Protein AF-A0A6S7B7Q9-F1 (afdb_monomer_lite)

Secondary structure (DSSP, 8-state):
-----------------EEE--TTTSSEEE-TTS-EEETTT--BSSSS-S-S-TTEEEEEEEETTEEEEEEEE-STT-EEEEEEEEEETTEEEEEEEEEEEEEEEETTEEEEEEEEEEEEEEE--TTS-HHHHHHHHHH-S--------GGG-----BTTTEEEEEEEEEESS--EEEEEEEET-SS--TTTEEEEES--SGGGS-----

pLDDT: mean 76.03, std 20.76, range [27.66, 95.56]

Structure (mmCIF, N/CA/C/O backbone):
data_AF-A0A6S7B7Q9-F1
#
_entry.id   AF-A0A6S7B7Q9-F1
#
loop_
_atom_site.group_PDB
_atom_site.id
_atom_site.type_symbol
_atom_site.label_atom_id
_atom_site.label_alt_id
_atom_site.label_comp_id
_atom_site.label_asym_id
_atom_site.label_entity_id
_atom_site.label_seq_id
_atom_site.pdbx_PDB_ins_code
_atom_site.Cartn_x
_atom_site.Cartn_y
_atom_site.Cartn_z
_atom_site.occupancy
_atom_site.B_iso_or_equiv
_atom_site.auth_seq_id
_atom_site.auth_comp_id
_atom_site.auth_asym_id
_atom_site.auth_atom_id
_atom_site.pdbx_PDB_model_num
ATOM 1 N N . MET A 1 1 ? 28.794 -35.344 22.831 1.00 36.69 1 MET A N 1
ATOM 2 C CA . MET A 1 1 ? 27.364 -35.243 22.469 1.00 36.69 1 MET A CA 1
ATOM 3 C C . MET A 1 1 ? 27.116 -33.814 22.027 1.00 36.69 1 MET A C 1
ATOM 5 O O . MET A 1 1 ? 27.155 -32.929 22.868 1.00 36.69 1 MET A O 1
ATOM 9 N N . TYR A 1 2 ? 26.983 -33.578 20.723 1.00 35.06 2 TYR A N 1
ATOM 10 C CA . TYR A 1 2 ? 26.583 -32.278 20.181 1.00 35.06 2 TYR A CA 1
ATOM 11 C C . TYR A 1 2 ? 25.071 -32.324 19.958 1.00 35.06 2 TYR A C 1
ATOM 13 O O . TYR A 1 2 ? 24.594 -33.182 19.220 1.00 35.06 2 TYR A O 1
ATOM 21 N N . PHE A 1 3 ? 24.323 -31.451 20.630 1.00 35.62 3 PHE A N 1
ATOM 22 C CA . PHE A 1 3 ? 22.903 -31.253 20.351 1.00 35.62 3 PHE A CA 1
ATOM 23 C C . PHE A 1 3 ? 22.783 -30.353 19.117 1.00 35.62 3 PHE A C 1
ATOM 25 O O . PHE A 1 3 ? 22.984 -29.143 19.206 1.00 35.62 3 PHE A O 1
ATOM 32 N N . SER A 1 4 ? 22.495 -30.962 17.963 1.00 32.44 4 SER A N 1
ATOM 33 C CA . SER A 1 4 ? 22.011 -30.240 16.784 1.00 32.44 4 SER A CA 1
ATOM 34 C C . SER A 1 4 ? 20.620 -29.712 17.111 1.00 32.44 4 SER A C 1
ATOM 36 O O . SER A 1 4 ? 19.708 -30.489 17.390 1.00 32.44 4 SER A O 1
ATOM 38 N N . SER A 1 5 ? 20.475 -28.391 17.144 1.00 38.41 5 SER A N 1
ATOM 39 C CA . SER A 1 5 ? 19.182 -27.724 17.283 1.00 38.41 5 SER A CA 1
ATOM 40 C C . SER A 1 5 ? 18.681 -27.393 15.884 1.00 38.41 5 SER A C 1
ATOM 42 O O . SER A 1 5 ? 18.686 -26.236 15.472 1.00 38.41 5 SER A O 1
ATOM 44 N N . ASP A 1 6 ? 18.302 -28.424 15.132 1.00 34.50 6 ASP A N 1
ATOM 45 C CA . ASP A 1 6 ? 17.595 -28.257 13.867 1.00 34.50 6 ASP A CA 1
ATOM 46 C C . ASP A 1 6 ? 16.161 -27.823 14.179 1.00 34.50 6 ASP A C 1
ATOM 48 O O . ASP A 1 6 ? 15.244 -28.634 14.308 1.00 34.50 6 ASP A O 1
ATOM 52 N N . VAL A 1 7 ? 15.972 -26.514 14.359 1.00 38.00 7 VAL A N 1
ATOM 53 C CA . VAL A 1 7 ? 14.646 -25.902 14.287 1.00 38.00 7 VAL A CA 1
ATOM 54 C C . VAL A 1 7 ? 14.218 -26.004 12.823 1.00 38.00 7 VAL A C 1
ATOM 56 O O . VAL A 1 7 ? 14.877 -25.411 11.965 1.00 38.00 7 VAL A O 1
ATOM 59 N N . PRO A 1 8 ? 13.152 -26.749 12.487 1.00 33.03 8 PRO A N 1
ATOM 60 C CA . PRO A 1 8 ? 12.707 -26.815 11.111 1.00 33.03 8 PRO A CA 1
ATOM 61 C C . PRO A 1 8 ? 12.200 -25.428 10.717 1.00 33.03 8 PRO A C 1
ATOM 63 O O . PRO A 1 8 ? 11.215 -24.930 11.263 1.00 33.03 8 PRO A O 1
ATOM 66 N N . ALA A 1 9 ? 12.882 -24.802 9.758 1.00 33.94 9 ALA A N 1
ATOM 67 C CA . ALA A 1 9 ? 12.336 -23.679 9.021 1.00 33.94 9 ALA A CA 1
ATOM 68 C C . ALA A 1 9 ? 11.021 -24.156 8.396 1.00 33.94 9 ALA A C 1
ATOM 70 O O . ALA A 1 9 ? 11.020 -24.975 7.474 1.00 33.94 9 ALA A O 1
ATOM 71 N N . ILE A 1 10 ? 9.895 -23.694 8.939 1.00 30.41 10 ILE A N 1
ATOM 72 C CA . ILE A 1 10 ? 8.575 -23.964 8.379 1.00 30.41 10 ILE A CA 1
ATOM 73 C C . ILE A 1 10 ? 8.536 -23.248 7.030 1.00 30.41 10 ILE A C 1
ATOM 75 O O . ILE A 1 10 ? 8.254 -22.055 6.928 1.00 30.41 10 ILE A O 1
ATOM 79 N N . ALA A 1 11 ? 8.877 -23.985 5.978 1.00 30.06 11 ALA A N 1
ATOM 80 C CA . ALA A 1 11 ? 8.730 -23.550 4.608 1.00 30.06 11 ALA A CA 1
ATOM 81 C C . ALA A 1 11 ? 7.233 -23.496 4.287 1.00 30.06 11 ALA A C 1
ATOM 83 O O . ALA A 1 11 ? 6.666 -24.450 3.754 1.00 30.06 11 ALA A O 1
ATOM 84 N N . LEU A 1 12 ? 6.586 -22.369 4.592 1.00 31.94 12 LEU A N 1
ATOM 85 C CA . LEU A 1 12 ? 5.253 -22.073 4.079 1.00 31.94 12 LEU A CA 1
ATOM 86 C C . LEU A 1 12 ? 5.347 -22.079 2.542 1.00 31.94 12 LEU A C 1
ATOM 88 O O . LEU A 1 12 ? 6.020 -21.267 1.894 1.00 31.94 12 LEU A O 1
ATOM 92 N N . THR A 1 13 ? 4.780 -23.133 1.967 1.00 39.16 13 THR A N 1
ATOM 93 C CA . THR A 1 13 ? 4.759 -23.464 0.538 1.00 39.16 13 THR A CA 1
ATOM 94 C C . THR A 1 13 ? 3.317 -23.575 0.070 1.00 39.16 13 THR A C 1
ATOM 96 O O . THR A 1 13 ? 2.976 -24.429 -0.738 1.00 39.16 13 THR A O 1
ATOM 99 N N . GLU A 1 14 ? 2.457 -22.683 0.555 1.00 41.28 14 GLU A N 1
ATOM 100 C CA . GLU A 1 14 ? 1.109 -22.555 0.029 1.00 41.28 14 GLU A CA 1
ATOM 101 C C . GLU A 1 14 ? 1.008 -21.251 -0.749 1.00 41.28 14 GLU A C 1
ATOM 103 O O . GLU A 1 14 ? 1.286 -20.162 -0.247 1.00 41.28 14 GLU A O 1
ATOM 108 N N . LYS A 1 15 ? 0.676 -21.391 -2.028 1.00 48.81 15 LYS A N 1
ATOM 109 C CA . LYS A 1 15 ? 0.336 -20.292 -2.917 1.00 48.81 15 LYS A CA 1
ATOM 110 C C . LYS A 1 15 ? -0.881 -19.598 -2.307 1.00 48.81 15 LYS A C 1
ATOM 112 O O . LYS A 1 15 ? -1.979 -20.144 -2.365 1.00 48.81 15 LYS A O 1
ATOM 117 N N . ALA A 1 16 ? -0.682 -18.461 -1.646 1.00 56.97 16 ALA A N 1
ATOM 118 C CA . ALA A 1 16 ? -1.778 -17.778 -0.976 1.00 56.97 16 ALA A CA 1
ATOM 119 C C . ALA A 1 16 ? -2.808 -17.348 -2.030 1.00 56.97 16 ALA A C 1
ATOM 121 O O . ALA A 1 16 ? -2.489 -16.589 -2.945 1.00 56.97 16 ALA A O 1
ATOM 122 N N . ASN A 1 17 ? -4.038 -17.859 -1.930 1.00 71.69 17 ASN A N 1
ATOM 123 C CA . ASN A 1 17 ? -5.130 -17.398 -2.780 1.00 71.69 17 ASN A CA 1
ATOM 124 C C . ASN A 1 17 ? -5.428 -15.938 -2.429 1.00 71.69 17 ASN A C 1
ATOM 126 O O . ASN A 1 17 ? -5.895 -15.646 -1.326 1.00 71.69 17 ASN A O 1
ATOM 130 N N . VAL A 1 18 ? -5.149 -15.033 -3.365 1.00 78.69 18 VAL A N 1
ATOM 131 C CA . VAL A 1 18 ? -5.513 -13.623 -3.228 1.00 78.69 18 VAL A CA 1
ATOM 132 C C . VAL A 1 18 ? -6.998 -13.466 -3.474 1.00 78.69 18 VAL A C 1
ATOM 134 O O . VAL A 1 18 ? -7.525 -13.914 -4.494 1.00 78.69 18 VAL A O 1
ATOM 137 N N . THR A 1 19 ? -7.666 -12.809 -2.538 1.00 86.50 19 THR A N 1
ATOM 138 C CA . THR A 1 19 ? -9.084 -12.476 -2.641 1.00 86.50 19 THR A CA 1
ATOM 139 C C . THR A 1 19 ? -9.233 -10.966 -2.583 1.00 86.50 19 THR A C 1
ATOM 141 O O . THR A 1 19 ? -8.735 -10.340 -1.650 1.00 86.50 19 THR A O 1
ATOM 144 N N . ALA A 1 20 ? -9.908 -10.376 -3.571 1.00 88.12 20 ALA A N 1
ATOM 145 C CA . ALA A 1 20 ? -10.309 -8.976 -3.495 1.00 88.12 20 ALA A CA 1
ATOM 146 C C . ALA A 1 20 ? -11.279 -8.801 -2.317 1.00 88.12 20 ALA A C 1
ATOM 148 O O . ALA A 1 20 ? -12.229 -9.575 -2.165 1.00 88.12 20 ALA A O 1
ATOM 149 N N . CYS A 1 21 ? -11.011 -7.817 -1.467 1.00 89.50 21 CYS A N 1
ATOM 150 C CA . CYS A 1 21 ? -11.814 -7.558 -0.288 1.00 89.50 21 CYS A CA 1
ATOM 151 C C . CYS A 1 21 ? -12.989 -6.651 -0.622 1.00 89.50 21 CYS A C 1
ATOM 153 O O . CYS A 1 21 ? -12.815 -5.505 -1.029 1.00 89.50 21 CYS A O 1
ATOM 155 N N . ASP A 1 22 ? -14.186 -7.157 -0.367 1.00 85.12 22 ASP A N 1
ATOM 156 C CA . ASP A 1 22 ? -15.419 -6.389 -0.344 1.00 85.12 22 ASP A CA 1
ATOM 157 C C . ASP A 1 22 ? -16.097 -6.524 1.032 1.00 85.12 22 ASP A C 1
ATOM 159 O O . ASP A 1 22 ? -15.510 -7.004 2.006 1.00 85.12 22 ASP A O 1
ATOM 163 N N . LYS A 1 23 ? -17.353 -6.076 1.129 1.00 82.69 23 LYS A N 1
ATOM 164 C CA . LYS A 1 23 ? -18.150 -6.103 2.367 1.00 82.69 23 LYS A CA 1
ATOM 165 C C . LYS A 1 23 ? -18.579 -7.520 2.797 1.00 82.69 23 LYS A C 1
ATOM 167 O O . LYS A 1 23 ? -19.265 -7.642 3.805 1.00 82.69 23 LYS A O 1
ATOM 172 N N . VAL A 1 24 ? -18.238 -8.560 2.038 1.00 82.25 24 VAL A N 1
ATOM 173 C CA . VAL A 1 24 ? -18.672 -9.953 2.225 1.00 82.25 24 VAL A CA 1
ATOM 174 C C . VAL A 1 24 ? -17.475 -10.904 2.329 1.00 82.25 24 VAL A C 1
ATOM 176 O O . VAL A 1 24 ? -17.526 -11.870 3.087 1.00 82.25 24 VAL A O 1
ATOM 179 N N . THR A 1 25 ? -16.390 -10.647 1.598 1.00 85.75 25 THR A N 1
ATOM 180 C CA . THR A 1 25 ? -15.250 -11.570 1.476 1.00 85.75 25 THR A CA 1
ATOM 181 C C . THR A 1 25 ? -14.179 -11.396 2.553 1.00 85.75 25 THR A C 1
ATOM 183 O O . THR A 1 25 ? -13.401 -12.322 2.800 1.00 85.75 25 THR A O 1
ATOM 186 N N . CYS A 1 26 ? -14.122 -10.237 3.212 1.00 92.56 26 CYS A N 1
ATOM 187 C CA . CYS A 1 26 ? -13.062 -9.883 4.154 1.00 92.56 26 CYS A CA 1
ATOM 188 C C . CYS A 1 26 ? -13.603 -9.293 5.463 1.00 92.56 26 CYS A C 1
ATOM 190 O O . CYS A 1 26 ? -14.713 -8.777 5.525 1.00 92.56 26 CYS A O 1
ATOM 192 N N . ALA A 1 27 ? -12.785 -9.332 6.526 1.00 93.31 27 ALA A N 1
ATOM 193 C CA . ALA A 1 27 ? -13.126 -8.689 7.802 1.00 93.31 27 ALA A CA 1
ATOM 194 C C . ALA A 1 27 ? -13.009 -7.157 7.738 1.00 93.31 27 ALA A C 1
ATOM 196 O O . ALA A 1 27 ? -13.551 -6.454 8.588 1.00 93.31 27 ALA A O 1
ATOM 197 N N . ILE A 1 28 ? -12.297 -6.646 6.731 1.00 94.62 28 ILE A N 1
ATOM 198 C CA . ILE A 1 28 ? -12.149 -5.221 6.453 1.00 94.62 28 ILE A CA 1
ATOM 199 C C . ILE A 1 28 ? -12.486 -4.955 4.991 1.00 94.62 28 ILE A C 1
ATOM 201 O O . ILE A 1 28 ? -12.257 -5.812 4.135 1.00 94.62 28 ILE A O 1
ATOM 205 N N . ALA A 1 29 ? -13.001 -3.765 4.712 1.00 94.12 29 ALA A N 1
ATOM 206 C CA . ALA A 1 29 ? -13.345 -3.340 3.364 1.00 94.12 29 ALA A CA 1
ATOM 207 C C . ALA A 1 29 ? -12.971 -1.872 3.140 1.00 94.12 29 ALA A C 1
ATOM 209 O O . ALA A 1 29 ? -12.898 -1.083 4.086 1.00 94.12 29 ALA A O 1
ATOM 210 N N . LEU A 1 30 ? -12.757 -1.525 1.871 1.00 92.25 30 LEU A N 1
ATOM 211 C CA . LEU A 1 30 ? -12.628 -0.147 1.416 1.00 92.25 30 LEU A CA 1
ATOM 212 C C . LEU A 1 30 ? -14.021 0.419 1.107 1.00 92.25 30 LEU A C 1
ATOM 214 O O . LEU A 1 30 ? -14.804 -0.196 0.383 1.00 92.25 30 LEU A O 1
ATOM 218 N N . GLY A 1 31 ? -14.349 1.563 1.701 1.00 89.69 31 GLY A N 1
ATOM 219 C CA . GLY A 1 31 ? -15.574 2.309 1.437 1.00 89.69 31 GLY A CA 1
ATOM 220 C C . GLY A 1 31 ? -15.446 3.250 0.249 1.00 89.69 31 GLY A C 1
ATOM 221 O O . GLY A 1 31 ? -14.355 3.710 -0.082 1.00 89.69 31 GLY A O 1
ATOM 222 N N . ASP A 1 32 ? -16.590 3.587 -0.347 1.00 87.44 32 ASP A N 1
ATOM 223 C CA . ASP A 1 32 ? -16.682 4.562 -1.444 1.00 87.44 32 ASP A CA 1
ATOM 224 C C . ASP A 1 32 ? -16.282 5.982 -0.991 1.00 87.44 32 ASP A C 1
ATOM 226 O O . ASP A 1 32 ? -15.932 6.831 -1.804 1.00 87.44 32 ASP A O 1
ATOM 230 N N . ASP A 1 33 ? -16.302 6.231 0.323 1.00 87.88 33 ASP A N 1
ATOM 231 C CA . ASP A 1 33 ? -15.830 7.449 0.987 1.00 87.88 33 ASP A CA 1
ATOM 232 C C . ASP A 1 33 ? -14.309 7.448 1.252 1.00 87.88 33 ASP A C 1
ATOM 234 O O . ASP A 1 33 ? -13.793 8.332 1.937 1.00 87.88 33 ASP A O 1
ATOM 238 N N . GLY A 1 34 ? -13.586 6.446 0.741 1.00 89.00 34 GLY A N 1
ATOM 239 C CA . GLY A 1 34 ? -12.136 6.315 0.872 1.00 89.00 34 GLY A CA 1
ATOM 240 C C . GLY A 1 34 ? -11.666 5.809 2.237 1.00 89.00 34 GLY A C 1
ATOM 241 O O . GLY A 1 34 ? -10.459 5.760 2.477 1.00 89.00 34 GLY A O 1
ATOM 242 N N . TYR A 1 35 ? -12.571 5.428 3.141 1.00 93.25 35 TYR A N 1
ATOM 243 C CA . TYR A 1 35 ? -12.207 4.893 4.452 1.00 93.25 35 TYR A CA 1
ATOM 244 C C . TYR A 1 35 ? -12.078 3.371 4.438 1.00 93.25 35 TYR A C 1
ATOM 246 O O . TYR A 1 35 ? -12.896 2.660 3.859 1.00 93.25 35 TYR A O 1
ATOM 254 N N . VAL A 1 36 ? -11.090 2.857 5.172 1.00 94.19 36 VAL A N 1
ATOM 255 C CA . VAL A 1 36 ? -11.005 1.428 5.500 1.00 94.19 36 VAL A CA 1
ATOM 256 C C . VAL A 1 36 ? -11.757 1.184 6.807 1.00 94.19 36 VAL A C 1
ATOM 258 O O . VAL A 1 36 ? -11.498 1.859 7.809 1.00 94.19 36 VAL A O 1
ATOM 261 N N . PHE A 1 37 ? -12.683 0.229 6.818 1.00 94.38 37 PHE A N 1
ATOM 262 C CA . PHE A 1 37 ? -13.502 -0.084 7.990 1.00 94.38 37 PHE A CA 1
ATOM 263 C C . PHE A 1 37 ? -13.559 -1.584 8.275 1.00 94.38 37 PHE A C 1
ATOM 265 O O . PHE A 1 37 ? -13.442 -2.412 7.374 1.00 94.38 37 PHE A O 1
ATOM 272 N N . ASP A 1 38 ? -13.777 -1.916 9.544 1.00 94.62 38 ASP A N 1
ATOM 273 C CA . ASP A 1 38 ? -14.177 -3.250 9.993 1.00 94.62 38 ASP A CA 1
ATOM 274 C C . ASP A 1 38 ? -15.607 -3.531 9.520 1.00 94.62 38 ASP A C 1
ATOM 276 O O . ASP A 1 38 ? -16.532 -2.772 9.823 1.00 94.62 38 ASP A O 1
ATOM 280 N N . VAL A 1 39 ? -15.794 -4.613 8.768 1.00 93.56 39 VAL A N 1
ATOM 281 C CA . VAL A 1 39 ? -17.084 -4.974 8.166 1.00 93.56 39 VAL A CA 1
ATOM 282 C C . VAL A 1 39 ? -18.150 -5.257 9.225 1.00 93.56 39 VAL A C 1
ATOM 284 O O . VAL A 1 39 ? -19.292 -4.822 9.058 1.00 93.56 39 VAL A O 1
ATOM 287 N N . ASN A 1 40 ? -17.780 -5.921 10.321 1.00 91.62 40 ASN A N 1
ATOM 288 C CA . ASN A 1 40 ? -18.701 -6.340 11.375 1.00 91.62 40 ASN A CA 1
ATOM 289 C C . ASN A 1 40 ? -19.104 -5.161 12.259 1.00 91.62 40 ASN A C 1
ATOM 291 O O . ASN A 1 40 ? -20.288 -4.936 12.505 1.00 91.62 40 ASN A O 1
ATOM 295 N N . SER A 1 41 ? -18.122 -4.399 12.745 1.00 91.88 41 SER A N 1
ATOM 296 C CA . SER A 1 41 ? -18.388 -3.290 13.671 1.00 91.88 41 SER A CA 1
ATOM 297 C C . SER A 1 41 ? -18.718 -1.973 12.971 1.00 91.88 41 SER A C 1
ATOM 299 O O . SER A 1 41 ? -19.163 -1.029 13.626 1.00 91.88 41 SER A O 1
ATOM 301 N N . ARG A 1 42 ? -18.486 -1.887 11.653 1.00 91.69 42 ARG A N 1
ATOM 302 C CA . ARG A 1 42 ? -18.606 -0.669 10.829 1.00 91.69 42 ARG A CA 1
ATOM 303 C C . ARG A 1 42 ? -17.711 0.479 11.304 1.00 91.69 42 ARG A C 1
ATOM 305 O O . ARG A 1 42 ? -17.878 1.616 10.863 1.00 91.69 42 ARG A O 1
ATOM 312 N N . LYS A 1 43 ? -16.756 0.202 12.196 1.00 93.38 43 LYS A N 1
ATOM 313 C CA . LYS A 1 43 ? -15.821 1.201 12.711 1.00 93.38 43 LYS A CA 1
ATOM 314 C C . LYS A 1 43 ? -14.724 1.459 11.690 1.00 93.38 43 LYS A C 1
ATOM 316 O O . LYS A 1 43 ? -14.132 0.527 11.147 1.00 93.38 43 LYS A O 1
ATOM 321 N N . LYS A 1 44 ? -14.427 2.741 11.482 1.00 94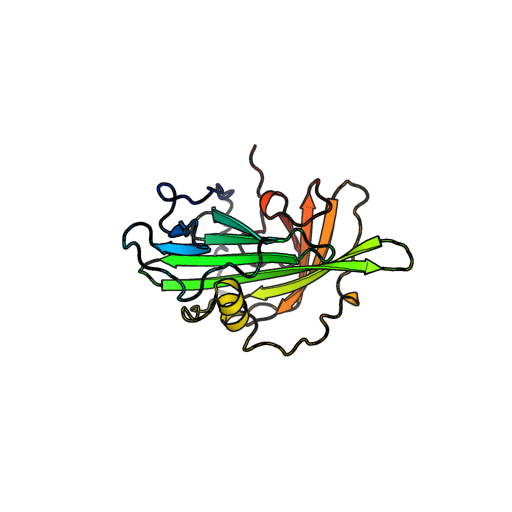.62 44 LYS A N 1
ATOM 322 C CA . LYS A 1 44 ? -13.265 3.181 10.711 1.00 94.62 44 LYS A CA 1
ATOM 323 C C . LYS A 1 44 ? -11.995 2.692 11.400 1.00 94.62 44 LYS A C 1
ATOM 325 O O . LYS A 1 44 ? -11.862 2.807 12.619 1.00 94.62 44 LYS A O 1
ATOM 330 N N . LEU A 1 45 ? -11.081 2.131 10.619 1.00 94.56 45 LEU A N 1
ATOM 331 C CA . LEU A 1 45 ? -9.796 1.663 11.127 1.00 94.56 45 LEU A CA 1
ATOM 332 C C . LEU A 1 45 ? -8.756 2.782 11.201 1.00 94.56 45 LEU A C 1
ATOM 334 O O . LEU A 1 45 ? -7.846 2.705 12.024 1.00 94.56 45 LEU A O 1
ATOM 338 N N . PHE A 1 46 ? -8.937 3.808 10.372 1.00 94.56 46 PHE A N 1
ATOM 339 C CA . PHE A 1 46 ? -8.143 5.028 10.322 1.00 94.56 46 PHE A CA 1
ATOM 340 C C . PHE A 1 46 ? -9.073 6.242 10.412 1.00 94.56 46 PHE A C 1
ATOM 342 O O . PHE A 1 46 ? -10.191 6.222 9.891 1.00 94.56 46 PHE A O 1
ATOM 349 N N . GLU A 1 47 ? -8.625 7.295 11.086 1.00 93.69 47 GLU A N 1
ATOM 350 C CA . GLU A 1 47 ? -9.379 8.542 11.264 1.00 93.69 47 GLU A CA 1
ATOM 351 C C . GLU A 1 47 ? -9.396 9.392 9.987 1.00 93.69 47 GLU A C 1
ATOM 353 O O . GLU A 1 47 ? -10.325 10.175 9.772 1.00 93.69 47 GLU A O 1
ATOM 358 N N . GLN A 1 48 ? -8.410 9.190 9.110 1.00 92.94 48 GLN A N 1
ATOM 359 C CA . GLN A 1 48 ? -8.299 9.849 7.812 1.00 92.94 48 GLN A CA 1
ATOM 360 C C . GLN A 1 48 ? -8.565 8.855 6.669 1.00 92.94 48 GLN A C 1
ATOM 362 O O . GLN A 1 48 ? -8.210 7.676 6.789 1.00 92.94 48 GLN A O 1
ATOM 367 N N . PRO A 1 49 ? -9.208 9.299 5.574 1.00 92.00 49 PRO A N 1
ATOM 368 C CA . PRO A 1 49 ? -9.419 8.459 4.404 1.00 92.00 49 PRO A CA 1
ATOM 369 C C . PRO A 1 49 ? -8.102 8.262 3.640 1.00 92.00 49 PRO A C 1
ATOM 371 O O . PRO A 1 49 ? -7.101 8.925 3.898 1.00 92.00 49 PRO A O 1
ATOM 374 N N . LEU A 1 50 ? -8.123 7.370 2.655 1.00 87.12 50 LEU A N 1
ATOM 375 C CA . LEU A 1 50 ? -7.036 7.189 1.690 1.00 87.12 50 LEU A CA 1
ATOM 376 C C . LEU A 1 50 ? -6.859 8.368 0.735 1.00 87.12 50 LEU A C 1
ATOM 378 O O . LEU A 1 50 ? -5.793 8.522 0.149 1.00 87.12 50 LEU A O 1
ATOM 382 N N . GLN A 1 51 ? -7.933 9.123 0.519 1.00 67.44 51 GLN A N 1
ATOM 383 C CA . GLN A 1 51 ? -8.095 9.998 -0.629 1.00 67.44 51 GLN A CA 1
ATOM 384 C C . GLN A 1 51 ? -7.159 11.209 -0.553 1.0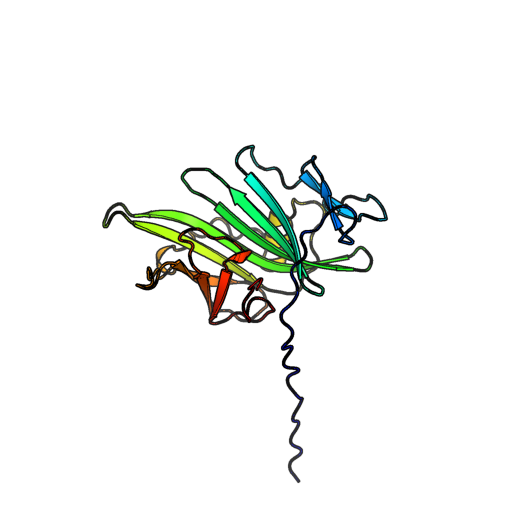0 67.44 51 GLN A C 1
ATOM 386 O O . GLN A 1 51 ? -7.396 12.140 0.213 1.00 67.44 51 GLN A O 1
ATOM 391 N N . GLU A 1 52 ? -6.124 11.207 -1.392 1.00 61.88 52 GLU A N 1
ATOM 392 C CA . GLU A 1 52 ? -5.262 12.373 -1.603 1.00 61.88 52 GLU A CA 1
ATOM 393 C C . GLU A 1 52 ? -5.687 13.161 -2.850 1.00 61.88 52 GLU A C 1
ATOM 395 O O . GLU A 1 52 ? -5.711 14.392 -2.814 1.00 61.88 52 GLU A O 1
ATOM 400 N N . THR A 1 53 ? -6.066 12.485 -3.948 1.00 67.94 53 THR A N 1
ATOM 401 C CA . THR A 1 53 ? -6.474 13.138 -5.206 1.00 67.94 53 THR A CA 1
ATOM 402 C C . THR A 1 53 ? -7.490 12.326 -6.026 1.00 67.94 53 THR A C 1
ATOM 404 O O . THR A 1 53 ? -7.677 11.130 -5.821 1.00 67.94 53 THR A O 1
ATOM 407 N N . VAL A 1 54 ? -8.115 12.964 -7.027 1.00 76.06 54 VAL A N 1
ATOM 408 C CA . VAL A 1 54 ? -8.994 12.305 -8.023 1.00 76.06 54 VAL A CA 1
ATOM 409 C C . VAL A 1 54 ? -8.254 11.368 -8.991 1.00 76.06 54 VAL A C 1
ATOM 411 O O . VAL A 1 54 ? -8.892 10.691 -9.791 1.00 76.06 54 VAL A O 1
ATOM 414 N N . PHE A 1 55 ? -6.919 11.352 -8.957 1.00 81.94 55 PHE A N 1
ATOM 415 C CA . PHE A 1 55 ? -6.081 10.558 -9.862 1.00 81.94 55 PHE A CA 1
ATOM 416 C C . PHE A 1 55 ? -5.621 9.237 -9.253 1.00 81.94 55 PHE A C 1
ATOM 418 O O . PHE A 1 55 ? -4.977 8.453 -9.955 1.00 81.94 55 PHE A O 1
ATOM 425 N N . ASP A 1 56 ? -5.915 9.019 -7.972 1.00 85.25 56 ASP A N 1
ATOM 426 C CA . ASP A 1 56 ? -5.549 7.825 -7.230 1.00 85.25 56 ASP A CA 1
ATOM 427 C C . ASP A 1 56 ? -6.630 6.744 -7.361 1.00 85.25 56 ASP A C 1
ATOM 429 O O . ASP A 1 56 ? -7.830 6.999 -7.259 1.00 85.25 56 ASP A O 1
ATOM 433 N N . SER A 1 57 ? -6.176 5.513 -7.559 1.00 88.50 57 SER A N 1
ATOM 434 C CA . SER A 1 57 ? -6.971 4.291 -7.505 1.00 88.50 57 SER A CA 1
ATOM 435 C C . SER A 1 57 ? -6.463 3.424 -6.362 1.00 88.50 57 SER A C 1
ATOM 437 O O . SER A 1 57 ? -5.256 3.368 -6.115 1.00 88.50 57 SER A O 1
ATOM 439 N N . TYR A 1 58 ? -7.388 2.772 -5.660 1.00 91.50 58 TYR A N 1
ATOM 440 C CA . TYR A 1 58 ? -7.071 1.956 -4.497 1.00 91.50 58 TYR A CA 1
ATOM 441 C C . TYR A 1 58 ? -7.729 0.591 -4.614 1.00 91.50 58 TYR A C 1
ATOM 443 O O . TYR A 1 58 ? -8.917 0.495 -4.931 1.00 91.50 58 TYR A O 1
ATOM 451 N N . THR A 1 59 ? -6.974 -0.457 -4.312 1.00 92.31 59 THR A N 1
ATOM 452 C CA . THR A 1 59 ? -7.494 -1.821 -4.224 1.00 92.31 59 THR A CA 1
ATOM 453 C C . THR A 1 59 ? -7.129 -2.405 -2.867 1.00 92.31 59 THR A C 1
ATOM 455 O O . THR A 1 59 ? -6.052 -2.158 -2.326 1.00 92.31 59 THR A O 1
ATOM 458 N N . LEU A 1 60 ? -8.058 -3.160 -2.282 1.00 94.75 60 LEU A N 1
ATOM 459 C CA . LEU A 1 60 ? -7.823 -3.901 -1.052 1.00 94.75 60 LEU A CA 1
ATOM 460 C C . LEU A 1 60 ? -7.996 -5.382 -1.351 1.00 94.75 60 LEU A C 1
ATOM 462 O O . LEU A 1 60 ? -9.047 -5.811 -1.830 1.00 94.75 60 LEU A O 1
ATOM 466 N N . SER A 1 61 ? -6.978 -6.170 -1.047 1.00 93.88 61 SER A N 1
ATOM 467 C CA . SER A 1 61 ? -7.016 -7.619 -1.183 1.00 93.88 61 SER A CA 1
ATOM 468 C C . SER A 1 61 ? -6.474 -8.300 0.068 1.00 93.88 61 SER A C 1
ATOM 470 O O . SER A 1 61 ? -5.882 -7.671 0.947 1.00 93.88 61 SER A O 1
ATOM 472 N N . LYS A 1 62 ? -6.730 -9.600 0.183 1.00 91.81 62 LYS A N 1
ATOM 473 C CA . LYS A 1 62 ? -6.275 -10.441 1.285 1.00 91.81 62 LYS A CA 1
ATOM 474 C C . LYS A 1 62 ? -5.572 -11.675 0.748 1.00 91.81 62 LYS A C 1
ATOM 476 O O . LYS A 1 62 ? -6.083 -12.338 -0.153 1.00 91.81 62 LYS A O 1
ATOM 481 N N . ALA A 1 63 ? -4.440 -12.009 1.355 1.00 87.50 63 ALA A N 1
ATOM 482 C CA . ALA A 1 63 ? -3.658 -13.208 1.090 1.00 87.50 63 ALA A CA 1
ATOM 483 C C . ALA A 1 63 ? -3.273 -13.867 2.425 1.00 87.50 63 ALA A C 1
ATOM 485 O O . ALA A 1 63 ? -2.449 -13.356 3.187 1.00 87.50 63 ALA A O 1
ATOM 486 N N . GLY A 1 64 ? -3.903 -15.002 2.744 1.00 88.06 64 GLY A N 1
ATOM 487 C CA . GLY A 1 64 ? -3.744 -15.644 4.052 1.00 88.06 64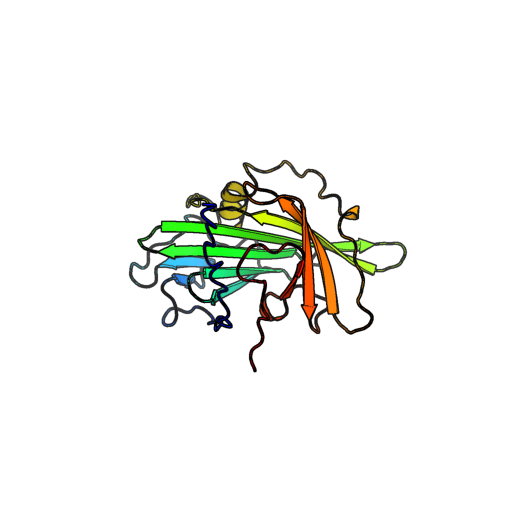 GLY A CA 1
ATOM 488 C C . GLY A 1 64 ? -4.189 -14.717 5.193 1.00 88.06 64 GLY A C 1
ATOM 489 O O . GLY A 1 64 ? -5.346 -14.307 5.244 1.00 88.06 64 GLY A O 1
ATOM 490 N N . GLN A 1 65 ? -3.274 -14.379 6.103 1.00 88.12 65 GLN A N 1
ATOM 491 C CA . GLN A 1 65 ? -3.520 -13.452 7.222 1.00 88.12 65 GLN A CA 1
ATOM 492 C C . GLN A 1 65 ? -3.233 -11.976 6.896 1.00 88.12 65 GLN A C 1
ATOM 494 O O . GLN A 1 65 ? -3.497 -11.106 7.726 1.00 88.12 65 GLN A O 1
ATOM 499 N N . TYR A 1 66 ? -2.685 -11.694 5.713 1.00 91.94 66 TYR A N 1
ATOM 500 C CA . TYR A 1 66 ? -2.264 -10.357 5.316 1.00 91.94 66 TYR A CA 1
ATOM 501 C C . TYR A 1 66 ? -3.316 -9.680 4.456 1.00 91.94 66 TYR A C 1
ATOM 503 O O . TYR A 1 66 ? -3.897 -10.294 3.562 1.00 91.94 66 TYR A O 1
ATOM 511 N N . TYR A 1 67 ? -3.508 -8.399 4.714 1.00 94.81 67 TYR A N 1
ATOM 512 C CA . TYR A 1 67 ? -4.208 -7.471 3.852 1.00 94.81 67 TYR A CA 1
ATOM 513 C C . TYR A 1 67 ? -3.192 -6.662 3.062 1.00 94.81 67 TYR A C 1
ATOM 515 O O . TYR A 1 67 ? -2.111 -6.346 3.560 1.00 94.81 67 TYR A O 1
ATOM 523 N N . ILE A 1 68 ? -3.551 -6.360 1.824 1.00 95.19 68 ILE A N 1
ATOM 524 C CA . ILE A 1 68 ? -2.719 -5.672 0.852 1.00 95.19 68 ILE A CA 1
ATOM 525 C C . ILE A 1 68 ? -3.555 -4.518 0.325 1.00 95.19 68 ILE A C 1
ATOM 527 O O . ILE A 1 68 ? -4.569 -4.731 -0.340 1.00 95.19 68 ILE A O 1
ATOM 531 N N . LEU A 1 69 ? -3.149 -3.307 0.679 1.00 95.56 69 LEU A N 1
ATOM 532 C CA . LEU A 1 69 ? -3.752 -2.074 0.208 1.00 95.56 69 LEU A CA 1
ATOM 533 C C . LEU A 1 69 ? -2.810 -1.446 -0.809 1.00 95.56 69 LEU A C 1
ATOM 535 O O . LEU A 1 69 ? -1.731 -0.969 -0.459 1.00 95.56 69 LEU A O 1
ATOM 539 N N . GLU A 1 70 ? -3.211 -1.487 -2.068 1.00 94.31 70 GLU A N 1
ATOM 540 C CA . GLU A 1 70 ? -2.464 -0.918 -3.179 1.00 94.31 70 GLU A CA 1
ATOM 541 C C . GLU A 1 70 ? -3.049 0.445 -3.540 1.00 94.31 70 GLU A C 1
ATOM 543 O O . GLU A 1 70 ? -4.267 0.635 -3.562 1.00 94.31 70 GLU A O 1
ATOM 548 N N . ARG A 1 71 ? -2.159 1.390 -3.823 1.00 92.69 71 ARG A N 1
ATOM 549 C CA . ARG A 1 71 ? -2.444 2.689 -4.418 1.00 92.69 71 ARG A CA 1
ATOM 550 C C . ARG A 1 71 ? -1.701 2.770 -5.738 1.00 92.69 71 ARG A C 1
ATOM 552 O O . ARG A 1 71 ? -0.488 2.583 -5.773 1.00 92.69 71 ARG A O 1
ATOM 559 N N . SER A 1 72 ? -2.409 3.145 -6.790 1.00 88.19 72 SER A N 1
ATOM 560 C CA . SER A 1 72 ? -1.822 3.483 -8.084 1.00 88.19 72 SER A CA 1
ATOM 561 C C . SER A 1 72 ? -2.409 4.798 -8.569 1.00 88.19 72 SER A C 1
ATOM 563 O O . SER A 1 72 ? -3.629 4.973 -8.532 1.00 88.19 72 SER A O 1
ATOM 565 N N . ASN A 1 73 ? -1.565 5.732 -9.006 1.00 82.25 73 ASN A N 1
ATOM 566 C CA . ASN A 1 73 ? -2.027 7.016 -9.521 1.00 82.25 73 ASN A CA 1
ATOM 567 C C . ASN A 1 73 ? -1.756 7.186 -11.023 1.00 82.25 73 ASN A C 1
ATOM 569 O O . ASN A 1 73 ? -0.863 6.576 -11.613 1.00 82.25 73 ASN A O 1
ATOM 573 N N . THR A 1 74 ? -2.565 8.028 -11.661 1.00 73.19 74 THR A N 1
ATOM 574 C CA . THR A 1 74 ? -2.582 8.192 -13.126 1.00 73.19 74 THR A CA 1
ATOM 575 C C . THR A 1 74 ? -1.837 9.435 -13.628 1.00 73.19 74 THR A C 1
ATOM 577 O O . THR A 1 74 ? -1.907 9.754 -14.816 1.00 73.19 74 THR A O 1
ATOM 580 N N . THR A 1 75 ? -1.101 10.139 -12.760 1.00 74.50 75 THR A N 1
ATOM 581 C CA . THR A 1 75 ? -0.372 11.369 -13.123 1.00 74.50 75 THR A CA 1
ATOM 582 C C . THR A 1 75 ? 0.867 11.076 -13.979 1.00 74.50 75 THR A C 1
ATOM 584 O O . THR A 1 75 ? 1.287 9.932 -14.133 1.00 74.50 75 THR A O 1
ATOM 587 N N . SER A 1 76 ? 1.501 12.105 -14.551 1.00 65.25 76 SER A N 1
ATOM 588 C CA . SER A 1 76 ? 2.728 11.932 -15.350 1.00 65.25 76 SER A CA 1
ATOM 589 C C . SER A 1 76 ? 3.909 11.380 -14.541 1.00 65.25 76 SER A C 1
ATOM 591 O O . SER A 1 76 ? 4.733 10.651 -15.093 1.00 65.25 76 SER A O 1
ATOM 593 N N . SER A 1 77 ? 3.980 11.687 -13.242 1.00 65.38 77 SER A N 1
ATOM 594 C CA . SER A 1 77 ? 5.014 11.195 -12.325 1.00 65.38 77 SER A CA 1
ATOM 595 C C . SER A 1 77 ? 4.720 9.813 -11.737 1.00 65.38 77 SER A C 1
ATOM 597 O O . SER A 1 77 ? 5.542 9.355 -10.956 1.00 65.38 77 SER A O 1
ATOM 599 N N . ARG A 1 78 ? 3.571 9.197 -12.075 1.00 80.00 78 ARG A N 1
ATOM 600 C CA . ARG A 1 78 ? 3.017 7.930 -11.551 1.00 80.00 78 ARG A CA 1
ATOM 601 C C . ARG A 1 78 ? 3.629 7.431 -10.237 1.00 80.00 78 ARG A C 1
ATOM 603 O O . ARG A 1 78 ? 4.733 6.894 -10.226 1.00 80.00 78 ARG A O 1
ATOM 610 N N . ASN A 1 79 ? 2.880 7.534 -9.147 1.00 87.38 79 ASN A N 1
ATOM 611 C CA . ASN A 1 79 ? 3.223 6.901 -7.879 1.00 87.38 79 ASN A CA 1
ATOM 612 C C . ASN A 1 79 ? 2.442 5.601 -7.719 1.00 87.38 79 ASN A C 1
ATOM 614 O O . ASN A 1 79 ? 1.247 5.534 -8.018 1.00 87.38 79 ASN A O 1
ATOM 618 N N . TRP A 1 80 ? 3.132 4.598 -7.200 1.00 92.50 80 TRP A N 1
ATOM 619 C CA . TRP A 1 80 ? 2.577 3.312 -6.832 1.00 92.50 80 TRP A CA 1
ATOM 620 C C . TRP A 1 80 ? 3.053 2.958 -5.430 1.00 92.50 80 TRP A C 1
ATOM 622 O O . TRP A 1 80 ? 4.249 3.022 -5.148 1.00 92.50 80 TRP A O 1
ATOM 632 N N . SER A 1 81 ? 2.130 2.579 -4.555 1.00 93.62 81 SER A N 1
ATOM 633 C CA . SER A 1 81 ? 2.450 2.181 -3.190 1.00 93.62 81 SER A CA 1
ATOM 634 C C . SER A 1 81 ? 1.655 0.954 -2.785 1.00 93.62 81 SER A C 1
ATOM 636 O O . SER A 1 81 ? 0.473 0.840 -3.094 1.00 93.62 81 SER A O 1
ATOM 638 N N . VAL A 1 82 ? 2.281 0.062 -2.028 1.00 95.38 82 VAL A N 1
ATOM 639 C CA . VAL A 1 82 ? 1.634 -1.109 -1.438 1.00 95.38 82 VAL A CA 1
ATOM 640 C C . VAL A 1 82 ? 1.898 -1.131 0.052 1.00 95.38 82 VAL A C 1
ATOM 642 O O . VAL A 1 82 ? 3.047 -1.166 0.490 1.00 95.38 82 VAL A O 1
ATOM 645 N N . PHE A 1 83 ? 0.816 -1.158 0.820 1.00 95.56 83 PHE A N 1
ATOM 646 C CA . PHE A 1 83 ? 0.832 -1.336 2.259 1.00 95.56 83 PHE A CA 1
ATOM 647 C C . PHE A 1 83 ? 0.325 -2.736 2.616 1.00 95.56 83 PHE A C 1
ATOM 649 O O . PHE A 1 83 ? -0.823 -3.086 2.341 1.00 95.56 83 PHE A O 1
ATOM 656 N N . ILE A 1 84 ? 1.188 -3.534 3.244 1.00 95.12 84 ILE A N 1
ATOM 657 C CA . ILE A 1 84 ? 0.884 -4.886 3.712 1.00 95.12 84 ILE A CA 1
ATOM 658 C C . ILE A 1 84 ? 0.810 -4.887 5.231 1.00 95.12 84 ILE A C 1
ATOM 660 O O . ILE A 1 84 ? 1.733 -4.443 5.921 1.00 95.12 84 ILE A O 1
ATOM 664 N N . PHE A 1 85 ? -0.292 -5.411 5.752 1.00 95.25 85 PHE A N 1
ATOM 665 C CA . PHE A 1 85 ? -0.579 -5.396 7.179 1.00 95.25 85 PHE A CA 1
ATOM 666 C C . PHE A 1 85 ? -1.431 -6.581 7.611 1.00 95.25 85 PHE A C 1
ATOM 668 O O . PHE A 1 85 ? -2.071 -7.253 6.804 1.00 95.25 85 PHE A O 1
ATOM 675 N N . ARG A 1 86 ? -1.459 -6.831 8.916 1.00 95.12 86 ARG A N 1
ATOM 676 C CA . ARG A 1 86 ? -2.369 -7.787 9.550 1.00 95.12 86 ARG A CA 1
ATOM 677 C C . ARG A 1 86 ? -3.466 -7.043 10.291 1.00 95.12 86 ARG A C 1
ATOM 679 O O . ARG A 1 86 ? -3.244 -5.965 10.846 1.00 95.12 86 ARG A O 1
ATOM 686 N N . TYR A 1 87 ? -4.639 -7.659 10.314 1.00 94.56 87 TYR A N 1
ATOM 687 C CA . TYR A 1 87 ? -5.786 -7.187 11.071 1.00 94.56 87 TYR A CA 1
ATOM 688 C C . TYR A 1 87 ? -6.434 -8.356 11.812 1.00 94.56 87 TYR A C 1
ATOM 690 O O . TYR A 1 87 ? -6.820 -9.349 11.192 1.00 94.56 87 TYR A O 1
ATOM 698 N N . GLY A 1 88 ? -6.548 -8.215 13.129 1.00 88.94 88 GLY A N 1
ATOM 699 C CA . GLY A 1 88 ? -7.137 -9.188 14.046 1.00 88.94 88 GLY A CA 1
ATOM 700 C C . GLY A 1 88 ? -7.397 -8.527 15.398 1.00 88.94 88 GLY A C 1
ATOM 701 O O . GLY A 1 88 ? -6.691 -7.588 15.762 1.00 88.94 88 GLY A O 1
ATOM 702 N N . ASP A 1 89 ? -8.449 -8.949 16.101 1.00 82.69 89 ASP A N 1
ATOM 703 C CA . ASP A 1 89 ? -8.831 -8.427 17.427 1.00 82.69 89 ASP A CA 1
ATOM 704 C C . ASP A 1 89 ? -8.966 -6.887 17.501 1.00 82.69 89 ASP A C 1
ATOM 706 O O . ASP A 1 89 ? -8.725 -6.258 18.529 1.00 82.69 89 ASP A O 1
ATOM 710 N N . GLY A 1 90 ? -9.326 -6.242 16.382 1.00 79.62 90 GLY A N 1
ATOM 711 C CA . GLY A 1 90 ? -9.417 -4.778 16.264 1.00 79.62 90 GLY A CA 1
ATOM 712 C C . GLY A 1 90 ? -8.064 -4.045 16.204 1.00 79.62 90 GLY A C 1
ATOM 713 O O . GLY A 1 90 ? -8.029 -2.811 16.067 1.00 79.62 90 GLY A O 1
ATOM 714 N N . GLY A 1 91 ? -6.958 -4.786 16.280 1.00 89.06 91 GLY A N 1
ATOM 715 C CA . GLY A 1 91 ? -5.592 -4.314 16.095 1.00 89.06 91 GLY A CA 1
ATOM 716 C C . GLY A 1 91 ? -5.182 -4.299 14.624 1.00 89.06 91 GLY A C 1
ATOM 717 O O . GLY A 1 91 ? -5.603 -5.141 13.832 1.00 89.06 91 GLY A O 1
ATOM 718 N N . LEU A 1 92 ? -4.349 -3.323 14.265 1.00 94.56 92 LEU A N 1
ATOM 719 C CA . LEU A 1 92 ? -3.725 -3.206 12.951 1.00 94.56 92 LEU A CA 1
ATOM 720 C C . LEU A 1 92 ? -2.210 -3.171 13.124 1.00 94.56 92 LEU A C 1
ATOM 722 O O . LEU A 1 92 ? -1.691 -2.322 13.853 1.00 94.56 92 LEU A O 1
ATOM 726 N N . TYR A 1 93 ? -1.524 -4.071 12.429 1.00 94.44 93 TYR A N 1
ATOM 727 C CA . TYR A 1 93 ? -0.075 -4.225 12.511 1.00 94.44 93 TYR A CA 1
ATOM 728 C C . TYR A 1 93 ? 0.525 -4.132 11.115 1.00 94.44 93 TYR A C 1
ATOM 730 O O . TYR A 1 93 ? 0.241 -4.974 10.261 1.00 94.44 93 TYR A O 1
ATOM 738 N N . ALA A 1 94 ? 1.334 -3.103 10.888 1.00 93.62 94 ALA A N 1
ATOM 739 C CA . ALA A 1 94 ? 2.082 -2.923 9.659 1.00 93.62 94 ALA A CA 1
ATOM 740 C C . ALA A 1 94 ? 3.203 -3.961 9.564 1.00 93.62 94 ALA A C 1
ATOM 742 O O . ALA A 1 94 ? 3.889 -4.226 10.552 1.00 93.62 94 ALA A O 1
ATOM 743 N N . ASP A 1 95 ? 3.360 -4.525 8.368 1.00 92.19 95 ASP A N 1
ATOM 744 C CA . ASP A 1 95 ? 4.392 -5.513 8.041 1.00 92.19 95 ASP A CA 1
ATOM 745 C C . ASP A 1 95 ? 5.385 -4.936 7.020 1.00 92.19 95 ASP A C 1
ATOM 747 O O . ASP A 1 95 ? 6.608 -5.010 7.167 1.00 92.19 95 ASP A O 1
ATOM 751 N N . LYS A 1 96 ? 4.840 -4.302 5.973 1.00 92.25 96 LYS A N 1
ATOM 752 C CA . LYS A 1 96 ? 5.628 -3.812 4.846 1.00 92.25 96 LYS A CA 1
ATOM 753 C C . LYS A 1 96 ? 4.973 -2.629 4.149 1.00 92.25 96 LYS A C 1
ATOM 755 O O . LYS A 1 96 ? 3.762 -2.624 3.939 1.00 92.25 96 LYS A O 1
ATOM 760 N N . LEU A 1 97 ? 5.791 -1.673 3.730 1.00 93.56 97 LEU A N 1
ATOM 761 C CA . LEU A 1 97 ? 5.415 -0.592 2.824 1.00 93.56 97 LEU A CA 1
ATOM 762 C C . LEU A 1 97 ? 6.389 -0.593 1.650 1.00 93.56 97 LEU A C 1
ATOM 764 O O . LEU A 1 97 ? 7.595 -0.578 1.866 1.00 93.56 97 LEU A O 1
ATOM 768 N N . ILE A 1 98 ? 5.884 -0.601 0.422 1.00 93.19 98 ILE A N 1
ATOM 769 C CA . ILE A 1 98 ? 6.687 -0.404 -0.788 1.00 93.19 98 ILE A CA 1
ATOM 770 C C . ILE A 1 98 ? 6.145 0.836 -1.477 1.00 93.19 98 ILE A C 1
ATOM 772 O O . ILE A 1 98 ? 4.940 0.919 -1.690 1.00 93.19 98 ILE A O 1
ATOM 776 N N . THR A 1 99 ? 7.016 1.765 -1.849 1.00 92.31 99 THR A N 1
ATOM 777 C CA . THR A 1 99 ? 6.645 2.960 -2.611 1.00 92.31 99 THR A CA 1
ATOM 778 C C . THR A 1 99 ? 7.577 3.095 -3.796 1.00 92.31 99 THR A C 1
ATOM 780 O O . THR A 1 99 ? 8.793 3.040 -3.632 1.00 92.31 99 THR A O 1
ATOM 783 N N . LEU A 1 100 ? 7.003 3.274 -4.982 1.00 90.94 100 LEU A N 1
ATOM 784 C CA . LEU A 1 100 ? 7.686 3.481 -6.248 1.00 90.94 100 LEU A CA 1
ATOM 785 C C . LEU A 1 100 ? 7.137 4.735 -6.930 1.00 90.94 100 LEU A C 1
ATOM 787 O O . LEU A 1 100 ? 5.931 4.968 -6.967 1.00 90.94 100 LEU A O 1
ATOM 791 N N . SER A 1 101 ? 8.032 5.500 -7.536 1.00 88.88 101 SER A N 1
ATOM 792 C CA . SER A 1 101 ? 7.707 6.679 -8.327 1.00 88.88 101 SER A CA 1
ATOM 793 C C . SER A 1 101 ? 8.377 6.598 -9.685 1.00 88.88 101 SER A C 1
ATOM 795 O O . SER A 1 101 ? 9.510 6.114 -9.830 1.00 88.88 101 SER A O 1
ATOM 797 N N . ARG A 1 102 ? 7.671 7.104 -10.689 1.00 85.56 102 ARG A N 1
ATOM 798 C CA . ARG A 1 102 ? 8.152 7.167 -12.057 1.00 85.56 102 ARG A CA 1
ATOM 799 C C . ARG A 1 102 ? 8.918 8.461 -12.299 1.00 85.56 102 ARG A C 1
ATOM 801 O O . ARG A 1 102 ? 8.433 9.563 -12.055 1.00 85.56 102 ARG A O 1
ATOM 808 N N . SER A 1 103 ? 10.109 8.333 -12.865 1.00 80.94 103 SER A N 1
ATOM 809 C CA . SER A 1 103 ? 10.919 9.450 -13.339 1.00 80.94 103 SER A CA 1
ATOM 810 C C . SER A 1 103 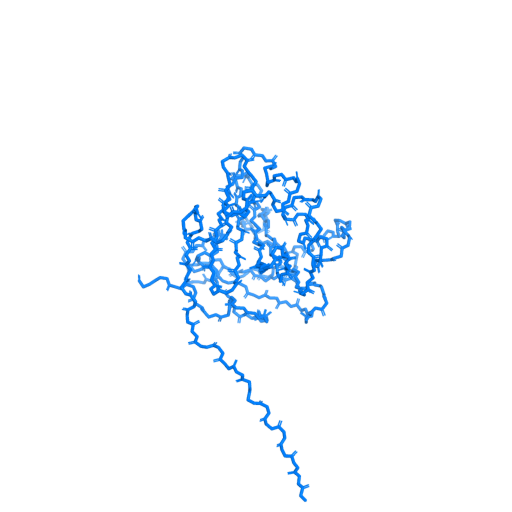? 11.305 9.266 -14.804 1.00 80.94 103 SER A C 1
ATOM 812 O O . SER A 1 103 ? 11.256 8.169 -15.370 1.00 80.94 103 SER A O 1
ATOM 814 N N . TYR A 1 104 ? 11.666 10.372 -15.448 1.00 76.38 104 TYR A N 1
ATOM 815 C CA . TYR A 1 104 ? 12.103 10.386 -16.838 1.00 76.38 104 TYR A CA 1
ATOM 816 C C . TYR A 1 104 ? 13.572 10.773 -16.891 1.00 76.38 104 TYR A C 1
ATOM 818 O O . TYR A 1 104 ? 13.956 11.849 -16.437 1.00 76.38 104 TYR A O 1
ATOM 826 N N . SER A 1 105 ? 14.398 9.910 -17.477 1.00 67.12 105 SER A N 1
ATOM 827 C CA . SER A 1 105 ? 15.758 10.295 -17.839 1.00 67.12 105 SER A CA 1
ATOM 828 C C . SER A 1 105 ? 15.741 10.984 -19.199 1.00 67.12 105 SER A C 1
ATOM 830 O O . SER A 1 105 ? 15.125 10.486 -20.141 1.00 67.12 105 SER A O 1
ATOM 832 N N . ILE A 1 106 ? 16.401 12.139 -19.296 1.00 63.78 106 ILE A N 1
ATOM 833 C CA . ILE A 1 106 ? 16.471 12.939 -20.529 1.00 63.78 106 ILE A CA 1
ATOM 834 C C . ILE A 1 106 ? 17.477 12.328 -21.524 1.00 63.78 106 ILE A C 1
ATOM 836 O O . ILE A 1 106 ? 17.366 12.555 -22.723 1.00 63.78 106 ILE A O 1
ATOM 840 N N . SER A 1 107 ? 18.431 11.507 -21.064 1.00 53.84 107 SER A N 1
ATOM 841 C CA . SER A 1 107 ? 19.403 10.849 -21.941 1.00 53.84 107 SER A CA 1
ATOM 842 C C . SER A 1 107 ? 19.985 9.577 -21.304 1.00 53.84 107 SER A C 1
ATOM 844 O O . SER A 1 107 ? 20.696 9.677 -20.302 1.00 53.84 107 SER A O 1
ATOM 846 N N . PRO A 1 108 ? 19.723 8.380 -21.866 1.00 56.50 108 PRO A N 1
ATOM 847 C CA . PRO A 1 108 ? 18.742 8.093 -22.920 1.00 56.50 108 PRO A CA 1
ATOM 848 C C . PRO A 1 108 ? 17.301 8.307 -22.423 1.00 56.50 108 PRO A C 1
ATOM 850 O O . PRO A 1 108 ? 17.029 8.061 -21.249 1.00 56.50 108 PRO A O 1
ATOM 853 N N . HIS A 1 109 ? 16.375 8.693 -23.314 1.00 62.25 109 HIS A N 1
ATOM 854 C CA . HIS A 1 109 ? 14.938 8.776 -23.010 1.00 62.25 109 HIS A CA 1
ATOM 855 C C . HIS A 1 109 ? 14.410 7.428 -22.519 1.00 62.25 109 HIS A C 1
ATOM 857 O O . HIS A 1 109 ? 14.101 6.536 -23.310 1.00 62.25 109 HIS A O 1
ATOM 863 N N . LYS A 1 110 ? 14.345 7.262 -21.200 1.00 72.12 110 LYS A N 1
ATOM 864 C CA . LYS A 1 110 ? 13.880 6.038 -20.556 1.00 72.12 110 LYS A CA 1
ATOM 865 C C . LYS A 1 110 ? 13.041 6.392 -19.347 1.00 72.12 110 LYS A C 1
ATOM 867 O O . LYS A 1 110 ? 13.419 7.246 -18.541 1.00 72.12 110 LYS A O 1
ATOM 872 N N . ILE A 1 111 ? 11.914 5.701 -19.241 1.00 76.56 111 ILE A N 1
ATOM 873 C CA . ILE A 1 111 ? 11.121 5.663 -18.023 1.00 76.56 111 ILE A CA 1
ATOM 874 C C . ILE A 1 111 ? 11.934 4.891 -16.989 1.00 76.56 111 ILE A C 1
ATOM 876 O O . ILE A 1 111 ? 12.457 3.807 -17.270 1.00 76.56 111 ILE A O 1
ATOM 880 N N . LYS A 1 112 ? 12.065 5.482 -15.808 1.00 80.62 112 LYS A N 1
ATOM 881 C CA . LYS A 1 112 ? 12.721 4.885 -14.659 1.00 80.62 112 LYS A CA 1
ATOM 882 C C . LYS A 1 112 ? 11.719 4.768 -13.521 1.00 80.62 112 LYS A C 1
ATOM 884 O O . LYS A 1 112 ? 10.963 5.698 -13.270 1.00 80.62 112 LYS A O 1
ATOM 889 N N . TRP A 1 113 ? 11.743 3.635 -12.836 1.00 86.12 113 TRP A N 1
ATOM 890 C CA . TRP A 1 113 ? 11.038 3.437 -11.577 1.00 86.12 113 TRP A CA 1
ATOM 891 C C . TRP A 1 113 ? 12.066 3.337 -10.462 1.00 86.12 113 TRP A C 1
ATOM 893 O O . TRP A 1 113 ? 13.059 2.621 -10.601 1.00 86.12 113 TRP A O 1
ATOM 903 N N . GLY A 1 114 ? 11.836 4.067 -9.381 1.00 85.00 114 GLY A N 1
ATOM 904 C CA . GLY A 1 114 ? 12.680 4.055 -8.193 1.00 85.00 114 GLY A CA 1
ATOM 905 C C . GLY A 1 114 ? 11.846 4.352 -6.958 1.00 85.00 114 GLY A C 1
ATOM 906 O O . GLY A 1 114 ? 10.716 4.818 -7.072 1.00 85.00 114 GLY A O 1
ATOM 907 N N . GLY A 1 115 ? 12.379 4.055 -5.782 1.00 88.69 115 GLY A N 1
ATOM 908 C CA . GLY A 1 115 ? 11.625 4.188 -4.547 1.00 88.69 115 GLY A CA 1
ATOM 909 C C . GLY A 1 115 ? 12.282 3.430 -3.409 1.00 88.69 115 GLY A C 1
ATOM 910 O O . GLY A 1 115 ? 13.500 3.269 -3.417 1.00 88.69 115 GLY A O 1
ATOM 911 N N . PHE A 1 116 ? 11.488 2.966 -2.452 1.00 89.12 116 PHE A N 1
ATOM 912 C CA . PHE A 1 116 ? 11.974 2.292 -1.251 1.00 89.12 116 PHE A CA 1
ATOM 913 C C . PHE A 1 116 ? 10.994 1.236 -0.744 1.00 89.12 116 PHE A C 1
ATOM 915 O O . PHE A 1 116 ? 9.813 1.217 -1.099 1.00 89.12 116 PHE A O 1
ATOM 922 N N . GLU A 1 117 ? 11.502 0.372 0.125 1.00 90.62 117 GLU A N 1
ATOM 923 C CA . GLU A 1 117 ? 10.710 -0.534 0.944 1.00 90.62 117 GLU A CA 1
ATOM 924 C C . GLU A 1 117 ? 11.012 -0.283 2.425 1.00 90.62 117 GLU A C 1
ATOM 926 O O . GLU A 1 117 ? 12.169 -0.131 2.803 1.00 90.62 117 GLU A O 1
ATOM 931 N N . CYS A 1 118 ? 9.988 -0.288 3.273 1.00 90.81 118 CYS A N 1
ATOM 932 C CA . CYS A 1 118 ? 10.135 -0.322 4.724 1.00 90.81 118 CYS A CA 1
ATOM 933 C C . CYS A 1 118 ? 9.548 -1.613 5.289 1.00 90.81 118 CYS A C 1
ATOM 935 O O . CYS A 1 118 ? 8.494 -2.071 4.836 1.00 90.81 118 CYS A O 1
ATOM 937 N N . ARG A 1 119 ? 10.224 -2.194 6.284 1.00 88.50 119 ARG A N 1
ATOM 938 C CA . ARG A 1 119 ? 9.852 -3.468 6.912 1.00 88.50 119 ARG A CA 1
ATOM 939 C C . ARG A 1 119 ? 9.886 -3.404 8.424 1.00 88.50 119 ARG A C 1
ATOM 941 O O . ARG A 1 119 ? 10.757 -2.778 9.024 1.00 88.50 119 ARG A O 1
ATOM 948 N N . GLY A 1 120 ? 9.001 -4.175 9.033 1.00 86.19 120 GLY A N 1
ATOM 949 C CA . GLY A 1 120 ? 8.995 -4.396 10.466 1.00 86.19 120 GLY A CA 1
ATOM 950 C C . GLY A 1 120 ? 7.704 -5.054 10.905 1.00 86.19 120 GLY A C 1
ATOM 951 O O . GLY A 1 120 ? 6.891 -5.464 10.090 1.00 86.19 120 GLY A O 1
ATOM 952 N N . GLU A 1 121 ? 7.508 -5.128 12.210 1.00 88.62 121 GLU A N 1
ATOM 953 C CA . GLU A 1 121 ? 6.238 -5.520 12.802 1.00 88.62 121 GLU A CA 1
ATOM 954 C C . GLU A 1 121 ? 5.880 -4.455 13.830 1.00 88.62 121 GLU A C 1
ATOM 956 O O . GLU A 1 121 ? 6.464 -4.399 14.911 1.00 88.62 121 GLU A O 1
ATOM 961 N N . SER A 1 122 ? 4.972 -3.553 13.459 1.00 89.94 122 SER A N 1
ATOM 962 C CA . SER A 1 122 ? 4.671 -2.374 14.272 1.00 89.94 122 SER A CA 1
ATOM 963 C C . SER A 1 122 ? 3.183 -2.058 14.269 1.00 89.94 122 SER A C 1
ATOM 965 O O . SER A 1 122 ? 2.503 -2.185 13.249 1.00 89.94 122 SER A O 1
ATOM 967 N N . ALA A 1 123 ? 2.656 -1.652 15.421 1.00 93.44 123 ALA A N 1
ATOM 968 C CA . ALA A 1 123 ? 1.283 -1.179 15.514 1.00 93.44 123 ALA A CA 1
ATOM 969 C C . ALA A 1 123 ? 1.144 0.156 14.769 1.00 93.44 123 ALA A C 1
ATOM 971 O O . ALA A 1 123 ? 1.954 1.067 14.946 1.00 93.44 123 ALA A O 1
ATOM 972 N N . VAL A 1 124 ? 0.100 0.288 13.953 1.00 92.62 124 VAL A N 1
ATOM 973 C CA . VAL A 1 124 ? -0.129 1.525 13.192 1.00 92.62 124 VAL A CA 1
ATOM 974 C C . VAL A 1 124 ? -0.786 2.606 14.044 1.00 92.62 124 VAL A C 1
ATOM 976 O O . VAL A 1 124 ? -1.613 2.337 14.921 1.00 92.62 124 VAL A O 1
ATOM 979 N N . GLN A 1 125 ? -0.470 3.862 13.741 1.00 92.56 125 GLN A N 1
ATOM 980 C CA . GLN A 1 125 ? -1.109 5.021 14.355 1.00 92.56 125 GLN A CA 1
ATOM 981 C C . GLN A 1 125 ? -2.386 5.387 13.590 1.00 92.56 125 GLN A C 1
ATOM 983 O O . GLN A 1 125 ? -2.337 6.014 12.531 1.00 92.56 125 GLN A O 1
ATOM 988 N N . LYS A 1 126 ? -3.548 5.027 14.142 1.00 92.69 126 LYS A N 1
ATOM 989 C 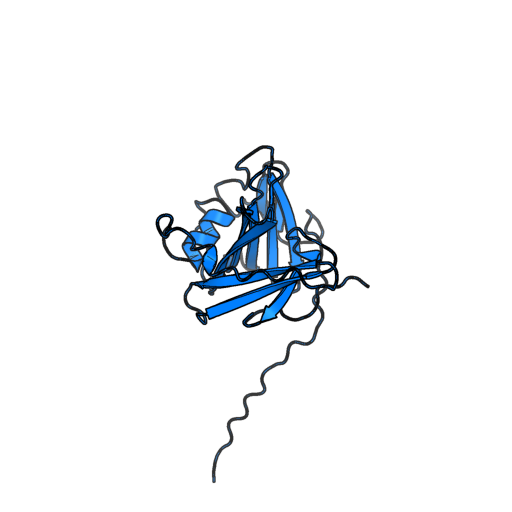CA . LYS A 1 126 ? -4.859 5.168 13.477 1.00 92.69 126 LYS A CA 1
ATOM 990 C C . LYS A 1 126 ? -5.281 6.614 13.167 1.00 92.69 126 LYS A C 1
ATOM 992 O O . LYS A 1 126 ? -6.179 6.806 12.358 1.00 92.69 126 LYS A O 1
ATOM 997 N N . LYS A 1 127 ? -4.639 7.621 13.770 1.00 93.06 127 LYS A N 1
ATOM 998 C CA . LYS A 1 127 ? -4.915 9.052 13.524 1.00 93.06 127 LYS A CA 1
ATOM 999 C C . LYS A 1 127 ? -4.505 9.553 12.127 1.00 93.06 127 LYS A C 1
ATOM 1001 O O . LYS A 1 127 ? -4.955 10.617 11.715 1.00 93.06 127 LYS A O 1
ATOM 1006 N N . TYR A 1 128 ? -3.648 8.816 11.416 1.00 92.12 128 TYR A N 1
ATOM 1007 C CA . TYR A 1 128 ? -3.170 9.166 10.071 1.00 92.12 128 TYR A CA 1
ATOM 1008 C C . TYR A 1 128 ? -3.874 8.356 8.979 1.00 92.12 128 TYR A C 1
ATOM 1010 O O . TYR A 1 128 ? -4.554 7.371 9.277 1.00 92.12 128 TYR A O 1
ATOM 1018 N N . SER A 1 129 ? -3.687 8.754 7.717 1.00 92.81 129 SER A N 1
ATOM 1019 C CA . SER A 1 129 ? -4.096 7.947 6.563 1.00 92.81 129 SER A CA 1
ATOM 1020 C C . SER A 1 129 ? -3.357 6.594 6.557 1.00 92.81 129 SER A C 1
ATOM 1022 O O . SER A 1 129 ? -2.298 6.470 7.182 1.00 92.81 129 SER A O 1
ATOM 1024 N N . PRO A 1 130 ? -3.866 5.554 5.869 1.00 94.44 130 PRO A N 1
ATOM 1025 C CA . PRO A 1 130 ? -3.241 4.230 5.907 1.00 94.44 130 PRO A CA 1
ATOM 1026 C C . PRO A 1 130 ? -1.766 4.209 5.480 1.00 94.44 130 PRO A C 1
ATOM 1028 O O . PRO A 1 130 ? -0.954 3.578 6.155 1.00 94.44 130 PRO A O 1
ATOM 1031 N N . PHE A 1 131 ? -1.409 4.915 4.402 1.00 92.88 131 PHE A N 1
ATOM 1032 C CA . PHE A 1 131 ? -0.033 4.949 3.896 1.00 92.88 131 PHE A CA 1
ATOM 1033 C C . PHE A 1 131 ? 0.890 5.796 4.777 1.00 92.88 131 PHE A C 1
ATOM 1035 O O . PHE A 1 131 ? 1.973 5.323 5.115 1.00 92.88 131 PHE A O 1
ATOM 1042 N N . ASP A 1 132 ? 0.443 6.969 5.240 1.00 92.06 132 ASP A N 1
ATOM 1043 C CA . ASP A 1 132 ? 1.217 7.789 6.188 1.00 92.06 132 ASP A CA 1
ATOM 1044 C C . ASP A 1 132 ? 1.476 7.028 7.493 1.00 92.06 132 ASP A C 1
ATOM 1046 O O . ASP A 1 132 ? 2.569 7.050 8.056 1.00 92.06 132 ASP A O 1
ATOM 1050 N N . SER A 1 133 ? 0.455 6.321 7.983 1.00 93.12 133 SER A N 1
ATOM 1051 C CA . SER A 1 133 ? 0.554 5.517 9.195 1.00 93.12 133 SER A CA 1
ATOM 1052 C C . SER A 1 133 ? 1.556 4.374 9.038 1.00 93.12 133 SER A C 1
ATOM 1054 O O . SER A 1 133 ? 2.338 4.115 9.954 1.00 93.12 133 SER A O 1
ATOM 1056 N N . ALA A 1 134 ? 1.564 3.714 7.875 1.00 93.50 134 ALA A N 1
ATOM 1057 C CA . ALA A 1 134 ? 2.530 2.674 7.544 1.00 93.50 134 ALA A CA 1
ATOM 1058 C C . ALA A 1 134 ? 3.957 3.228 7.446 1.00 93.50 134 ALA A C 1
ATOM 1060 O O . ALA A 1 134 ? 4.879 2.625 7.991 1.00 93.50 134 ALA A O 1
ATOM 1061 N N . GLU A 1 135 ? 4.137 4.381 6.800 1.00 91.12 135 GLU A N 1
ATOM 1062 C CA . GLU A 1 135 ? 5.439 5.037 6.671 1.00 91.12 135 GLU A CA 1
ATOM 1063 C C . GLU A 1 135 ? 6.002 5.398 8.049 1.00 91.12 135 GLU A C 1
ATOM 1065 O O . GLU A 1 135 ? 7.112 4.994 8.385 1.00 91.12 135 GLU A O 1
ATOM 1070 N N . ILE A 1 136 ? 5.202 6.046 8.900 1.00 90.38 136 ILE A N 1
ATOM 1071 C CA . ILE A 1 136 ? 5.600 6.391 10.272 1.00 90.38 136 ILE A CA 1
ATOM 1072 C C . ILE A 1 136 ? 5.935 5.132 11.085 1.00 90.38 136 ILE A C 1
ATOM 1074 O O . ILE A 1 136 ? 6.919 5.114 11.825 1.00 90.38 136 ILE A O 1
ATOM 1078 N N . ALA A 1 137 ? 5.121 4.079 10.967 1.00 91.12 137 ALA A N 1
ATOM 1079 C CA . ALA A 1 137 ? 5.288 2.859 11.752 1.00 91.12 137 ALA A CA 1
ATOM 1080 C C . ALA A 1 137 ? 6.505 2.020 11.329 1.00 91.12 137 ALA A C 1
ATOM 1082 O O . ALA A 1 137 ? 7.080 1.340 12.181 1.00 91.12 137 ALA A O 1
ATOM 1083 N N . LEU A 1 138 ? 6.871 2.035 10.041 1.00 90.75 138 LEU A N 1
ATOM 1084 C CA . LEU A 1 138 ? 7.885 1.140 9.470 1.00 90.75 138 LEU A CA 1
ATOM 1085 C C . LEU A 1 138 ? 9.194 1.840 9.086 1.00 90.75 138 LEU A C 1
ATOM 1087 O O . LEU A 1 138 ? 10.257 1.235 9.204 1.00 90.75 138 LEU A O 1
ATOM 1091 N N . CYS A 1 139 ? 9.135 3.083 8.611 1.00 87.06 139 CYS A N 1
ATOM 1092 C CA . CYS A 1 139 ? 10.300 3.845 8.154 1.00 87.06 139 CYS A CA 1
ATOM 1093 C C . CYS A 1 139 ? 10.878 4.770 9.245 1.00 87.06 139 CYS A C 1
ATOM 1095 O O . CYS A 1 139 ? 11.979 5.299 9.077 1.00 87.06 139 CYS A O 1
ATOM 1097 N N . GLY A 1 140 ? 10.152 4.961 10.355 1.00 78.12 140 GLY A N 1
ATOM 1098 C CA . GLY A 1 140 ? 10.412 6.008 11.349 1.00 78.12 140 GLY A CA 1
ATOM 1099 C C . GLY A 1 140 ? 9.725 7.328 10.979 1.00 78.12 140 GLY A C 1
ATOM 1100 O O . GLY A 1 140 ? 9.242 7.487 9.859 1.00 78.12 140 GLY A O 1
ATOM 1101 N N . GLU A 1 141 ? 9.633 8.277 11.921 1.00 59.53 141 GLU A N 1
ATOM 1102 C CA . GLU A 1 141 ? 9.040 9.598 11.650 1.00 59.53 141 GLU A CA 1
ATOM 1103 C C . GLU A 1 141 ? 9.708 10.229 10.426 1.00 59.53 141 GLU A C 1
ATOM 1105 O O . GLU A 1 141 ? 10.930 10.376 10.428 1.00 59.53 141 GLU A O 1
ATOM 1110 N N . LYS A 1 142 ? 8.883 10.524 9.400 1.00 47.72 142 LYS A N 1
ATOM 1111 C CA . LYS A 1 142 ? 9.197 11.175 8.116 1.00 47.72 142 LYS A CA 1
ATOM 1112 C C . LYS A 1 142 ? 10.695 11.417 7.973 1.00 47.72 142 LYS A C 1
ATOM 1114 O O . LYS A 1 142 ? 11.193 12.453 8.412 1.00 47.72 142 LYS A O 1
ATOM 1119 N N . GLN A 1 143 ? 11.414 10.470 7.364 1.00 42.44 143 GLN A N 1
ATOM 1120 C CA . GLN A 1 143 ? 12.719 10.810 6.812 1.00 42.44 143 GLN A CA 1
ATOM 1121 C C . GLN A 1 143 ? 12.459 11.977 5.864 1.00 42.44 143 GLN A C 1
ATOM 1123 O O . GLN A 1 143 ? 11.899 11.773 4.790 1.00 42.44 143 GLN A O 1
ATOM 1128 N N . GLU A 1 144 ? 12.762 13.199 6.318 1.00 33.94 144 GLU A N 1
ATOM 1129 C CA . GLU A 1 144 ? 12.753 14.420 5.525 1.00 33.94 144 GLU A CA 1
ATOM 1130 C C . GLU A 1 144 ? 13.377 14.067 4.201 1.00 33.94 144 GLU A C 1
ATOM 1132 O O . GLU A 1 144 ? 14.588 13.872 4.201 1.00 33.94 144 GLU A O 1
ATOM 1137 N N . SER A 1 145 ? 12.549 13.905 3.161 1.00 35.69 145 SER A N 1
ATOM 1138 C CA . SER A 1 145 ? 12.898 13.810 1.747 1.00 35.69 145 SER A CA 1
ATOM 1139 C C . SER A 1 145 ? 14.399 13.654 1.523 1.00 35.69 145 SER A C 1
ATOM 1141 O O . SER A 1 145 ? 15.036 14.544 0.950 1.00 35.69 145 SER A O 1
ATOM 1143 N N . LYS A 1 146 ? 14.992 12.569 2.044 1.00 34.22 146 LYS A N 1
ATOM 1144 C CA . LYS A 1 146 ? 16.407 12.291 1.860 1.00 34.22 146 LYS A CA 1
ATOM 1145 C C . LYS A 1 146 ? 16.359 11.824 0.452 1.00 34.22 146 LYS A C 1
ATOM 1147 O O . LYS A 1 146 ? 15.921 10.696 0.249 1.00 34.22 146 LYS A O 1
ATOM 1152 N N . SER A 1 147 ? 16.599 12.778 -0.454 1.00 35.25 147 SER A N 1
ATOM 1153 C CA . SER A 1 147 ? 16.558 12.652 -1.901 1.00 35.25 147 SER A CA 1
ATOM 1154 C C . SER A 1 147 ? 16.756 11.188 -2.204 1.00 35.25 147 SER A C 1
ATOM 1156 O O . SER A 1 147 ? 17.873 10.699 -2.020 1.00 35.25 147 SER A O 1
ATOM 1158 N N . ILE A 1 148 ? 15.641 10.482 -2.442 1.00 41.94 148 ILE A N 1
ATOM 1159 C CA . ILE A 1 148 ? 15.679 9.038 -2.632 1.00 41.94 148 ILE A CA 1
ATOM 1160 C C . ILE A 1 148 ? 16.617 8.917 -3.803 1.00 41.94 148 ILE A C 1
ATOM 1162 O O . ILE A 1 148 ? 16.295 9.422 -4.881 1.00 41.94 148 ILE A O 1
ATOM 1166 N N . ASP A 1 149 ? 17.820 8.421 -3.540 1.00 38.12 149 ASP A N 1
ATOM 1167 C CA . ASP A 1 149 ? 18.860 8.436 -4.537 1.00 38.12 149 ASP A CA 1
ATOM 1168 C C . ASP A 1 149 ? 18.431 7.413 -5.578 1.00 38.12 149 ASP A C 1
ATOM 1170 O O . ASP A 1 149 ? 18.607 6.199 -5.437 1.00 38.12 149 ASP A O 1
ATOM 1174 N N . THR A 1 150 ? 17.737 7.918 -6.596 1.00 41.69 150 THR A N 1
ATOM 1175 C CA . THR A 1 150 ? 17.205 7.132 -7.698 1.00 41.69 150 THR A CA 1
ATOM 1176 C C . THR A 1 150 ? 18.327 6.443 -8.471 1.00 41.69 150 THR A C 1
ATOM 1178 O O . THR A 1 150 ? 18.029 5.564 -9.281 1.00 41.69 150 THR A O 1
ATOM 1181 N N . ASP A 1 151 ? 19.599 6.771 -8.203 1.00 39.25 151 ASP A N 1
ATOM 1182 C CA . ASP A 1 151 ? 20.754 6.083 -8.775 1.00 39.25 151 ASP A CA 1
ATOM 1183 C C . ASP A 1 151 ? 21.007 4.699 -8.158 1.00 39.25 151 ASP A C 1
ATOM 1185 O O . ASP A 1 151 ? 21.660 3.864 -8.788 1.00 39.25 151 ASP A O 1
ATOM 1189 N N . HIS A 1 152 ? 20.417 4.374 -7.001 1.00 39.50 152 HIS A N 1
ATOM 1190 C CA . HIS A 1 152 ? 20.433 3.001 -6.474 1.00 39.50 152 HIS A CA 1
ATOM 1191 C C . HIS A 1 152 ? 19.351 2.095 -7.090 1.00 39.50 152 HIS A C 1
ATOM 1193 O O . HIS A 1 152 ? 19.401 0.869 -6.940 1.00 39.50 152 HIS A O 1
ATOM 1199 N N . GLY A 1 153 ? 18.424 2.667 -7.866 1.00 43.03 153 GLY A N 1
ATOM 1200 C CA . GLY A 1 153 ? 17.467 1.938 -8.693 1.00 43.03 153 GLY A CA 1
ATOM 1201 C C . GLY A 1 153 ? 18.114 1.431 -9.980 1.00 43.03 153 GLY A C 1
ATOM 1202 O O . GLY A 1 153 ? 17.871 1.963 -11.064 1.00 43.03 153 GLY A O 1
ATOM 1203 N N . LEU A 1 154 ? 18.955 0.397 -9.890 1.00 45.81 154 LEU A N 1
ATOM 1204 C CA . LEU A 1 154 ? 19.492 -0.272 -11.078 1.00 45.81 154 LEU A CA 1
ATOM 1205 C C . LEU A 1 154 ? 18.355 -0.970 -11.836 1.00 45.81 154 LEU A C 1
ATOM 1207 O O . LEU A 1 154 ? 17.942 -2.088 -11.524 1.00 45.81 154 LEU A O 1
ATOM 1211 N N . LEU A 1 155 ? 17.855 -0.273 -12.854 1.00 49.03 155 LEU A N 1
ATOM 1212 C CA . LEU A 1 155 ? 16.894 -0.765 -13.827 1.00 49.03 155 LEU A CA 1
ATOM 1213 C C . LEU A 1 155 ? 17.620 -1.614 -14.861 1.00 49.03 155 LEU A C 1
ATOM 1215 O O . LEU A 1 155 ? 18.443 -1.121 -15.636 1.00 49.03 155 LEU A O 1
ATOM 1219 N N . LYS A 1 156 ? 17.237 -2.882 -14.951 1.00 45.12 156 LYS A N 1
ATOM 1220 C CA . LYS A 1 156 ? 17.395 -3.631 -16.193 1.00 45.12 156 LYS A CA 1
ATOM 1221 C C . LYS A 1 156 ? 15.992 -3.840 -16.737 1.00 45.12 156 LYS A C 1
ATOM 1223 O O . LYS A 1 156 ? 15.234 -4.622 -16.177 1.00 45.12 156 LYS A O 1
ATOM 1228 N N . HIS A 1 157 ? 15.652 -3.139 -17.822 1.00 46.56 157 HIS A N 1
ATOM 1229 C CA . HIS A 1 157 ? 14.619 -3.627 -18.734 1.00 46.56 157 HIS A CA 1
ATOM 1230 C C . HIS A 1 157 ? 15.067 -5.035 -19.129 1.00 46.56 157 HIS A C 1
ATOM 1232 O O . HIS A 1 157 ? 16.074 -5.201 -19.827 1.00 46.56 157 HIS A O 1
ATOM 1238 N N . GLY A 1 158 ? 14.427 -6.055 -18.562 1.00 41.97 158 GLY A N 1
ATOM 1239 C CA . GLY A 1 158 ? 14.735 -7.427 -18.919 1.00 41.97 158 GLY A CA 1
ATOM 1240 C C . GLY A 1 158 ? 14.381 -7.606 -20.387 1.00 41.97 158 GLY A C 1
ATOM 1241 O O . GLY A 1 158 ? 13.296 -7.217 -20.805 1.00 41.97 158 GLY A O 1
ATOM 1242 N N . ALA A 1 159 ? 15.256 -8.237 -21.168 1.00 45.56 159 ALA A N 1
ATOM 1243 C CA . ALA A 1 159 ? 15.006 -8.586 -22.571 1.00 45.56 159 ALA A CA 1
ATOM 1244 C C . ALA A 1 159 ? 13.792 -9.532 -22.781 1.00 45.56 159 ALA A C 1
ATOM 1246 O O . ALA A 1 159 ? 13.586 -10.033 -23.879 1.00 45.56 159 ALA A O 1
ATOM 1247 N N . SER A 1 160 ? 13.002 -9.800 -21.733 1.00 48.81 160 SER A N 1
ATOM 1248 C CA . SER A 1 160 ? 11.920 -10.779 -21.663 1.00 48.81 160 SER A CA 1
ATOM 1249 C C . SER A 1 160 ? 10.554 -10.172 -21.281 1.00 48.81 160 SER A C 1
ATOM 1251 O O . SER A 1 160 ? 9.751 -10.884 -20.687 1.00 48.81 160 SER A O 1
ATOM 1253 N N . GLY A 1 161 ? 10.303 -8.881 -21.540 1.00 63.00 161 GLY A N 1
ATOM 1254 C CA . GLY A 1 161 ? 8.963 -8.269 -21.428 1.00 63.00 161 GLY A CA 1
ATOM 1255 C C . GLY A 1 161 ? 8.450 -8.015 -20.002 1.00 63.00 161 GLY A C 1
ATOM 1256 O O . GLY A 1 161 ? 7.442 -8.588 -19.599 1.00 63.00 161 GLY A O 1
ATOM 1257 N N . GLY A 1 162 ? 9.133 -7.174 -19.222 1.00 75.50 162 GLY A N 1
ATOM 1258 C CA . GLY A 1 162 ? 8.611 -6.692 -17.938 1.00 75.50 162 GLY A CA 1
ATOM 1259 C C . GLY A 1 162 ? 9.587 -5.801 -17.165 1.00 75.50 162 GLY A C 1
ATOM 1260 O O . GLY A 1 162 ? 10.800 -5.813 -17.417 1.00 75.50 162 GLY A O 1
ATOM 1261 N N . LEU A 1 163 ? 9.054 -5.054 -16.200 1.00 85.38 163 LEU A N 1
ATOM 1262 C CA . LEU A 1 163 ? 9.780 -4.119 -15.343 1.00 85.38 163 LEU A CA 1
ATOM 1263 C C . LEU A 1 163 ? 10.498 -4.857 -14.206 1.00 85.38 163 LEU A C 1
ATOM 1265 O O . LEU A 1 163 ? 9.889 -5.628 -13.475 1.00 85.38 163 LEU A O 1
ATOM 1269 N N . THR A 1 164 ? 11.783 -4.567 -13.996 1.00 87.06 164 THR A N 1
ATOM 1270 C CA . THR A 1 164 ? 12.519 -4.988 -12.794 1.00 87.06 164 THR A CA 1
ATOM 1271 C C . THR A 1 164 ? 13.032 -3.760 -12.056 1.00 87.06 164 THR A C 1
ATOM 1273 O O . THR A 1 164 ? 13.737 -2.942 -12.650 1.00 87.06 164 THR A O 1
ATOM 1276 N N . VAL A 1 165 ? 12.720 -3.652 -10.764 1.00 86.62 165 VAL A N 1
ATOM 1277 C CA . VAL A 1 165 ? 13.097 -2.527 -9.900 1.00 86.62 165 VAL A CA 1
ATOM 1278 C C . VAL A 1 165 ? 13.888 -3.034 -8.703 1.00 86.62 165 VAL A C 1
ATOM 1280 O O . VAL A 1 165 ? 13.502 -4.012 -8.064 1.00 86.62 165 VAL A O 1
ATOM 1283 N N . SER A 1 166 ? 14.991 -2.354 -8.400 1.00 87.44 166 SER A N 1
ATOM 1284 C CA . SER A 1 166 ? 15.763 -2.563 -7.174 1.00 87.44 166 SER A CA 1
ATOM 1285 C C . SER A 1 166 ? 15.500 -1.399 -6.227 1.00 87.44 166 SER A C 1
ATOM 1287 O O . SER A 1 166 ? 15.588 -0.252 -6.663 1.00 87.44 166 SER A O 1
ATOM 1289 N N . VAL A 1 167 ? 15.181 -1.674 -4.963 1.00 86.44 167 VAL A N 1
ATOM 1290 C CA . VAL A 1 167 ? 14.892 -0.638 -3.961 1.00 86.44 167 VAL A CA 1
ATOM 1291 C C . VAL A 1 167 ? 15.660 -0.882 -2.662 1.00 86.44 167 VAL A C 1
ATOM 1293 O O . VAL A 1 167 ? 15.795 -2.041 -2.255 1.00 86.44 167 VAL A O 1
ATOM 1296 N N . PRO A 1 168 ? 16.172 0.172 -2.002 1.00 88.19 168 PRO A N 1
ATOM 1297 C CA . PRO A 1 168 ? 16.693 0.067 -0.648 1.00 88.19 168 PRO A CA 1
ATOM 1298 C C . PRO A 1 168 ? 15.590 -0.353 0.331 1.00 88.19 168 PRO A C 1
ATOM 1300 O O . PRO A 1 168 ? 14.426 0.025 0.174 1.00 88.19 168 PRO A O 1
ATOM 1303 N N . VAL A 1 169 ? 15.986 -1.129 1.339 1.00 86.06 169 VAL A N 1
ATOM 1304 C CA . VAL A 1 169 ? 15.131 -1.578 2.440 1.00 86.06 169 VAL A CA 1
ATOM 1305 C C . VAL A 1 169 ? 15.508 -0.830 3.712 1.00 86.06 169 VAL A C 1
ATOM 1307 O O . VAL A 1 169 ? 16.670 -0.855 4.118 1.00 86.06 169 VAL A O 1
ATOM 1310 N N . TYR A 1 170 ? 14.516 -0.210 4.344 1.00 85.44 170 TYR A N 1
ATOM 1311 C CA . TYR A 1 170 ? 14.618 0.483 5.626 1.00 85.44 170 TYR A CA 1
ATOM 1312 C C . TYR A 1 170 ? 13.775 -0.214 6.707 1.00 85.44 170 TYR A C 1
ATOM 1314 O O . TYR A 1 170 ? 12.880 -1.010 6.407 1.00 85.44 170 TYR A O 1
ATOM 1322 N N . GLY A 1 171 ? 14.023 0.128 7.971 1.00 76.94 171 GLY A N 1
ATOM 1323 C CA . GLY A 1 171 ? 13.238 -0.329 9.121 1.00 76.94 171 GLY A CA 1
ATOM 1324 C C . GLY A 1 171 ? 14.011 -1.258 10.057 1.00 76.94 171 GLY A C 1
ATOM 1325 O O . GLY A 1 171 ? 15.225 -1.394 9.958 1.00 76.94 171 GLY A O 1
ATOM 1326 N N . ALA A 1 172 ? 13.302 -1.872 11.008 1.00 64.56 172 ALA A N 1
ATOM 1327 C CA . ALA A 1 172 ? 13.907 -2.692 12.067 1.00 64.56 172 ALA A CA 1
ATOM 1328 C C . ALA A 1 172 ? 14.311 -4.109 11.607 1.00 64.56 172 ALA A C 1
ATOM 1330 O O . ALA A 1 172 ? 14.999 -4.824 12.336 1.00 64.56 172 ALA A O 1
ATOM 1331 N N . ALA A 1 173 ? 13.852 -4.531 10.426 1.00 64.25 173 ALA A N 1
ATOM 1332 C CA . ALA A 1 173 ? 14.209 -5.806 9.806 1.00 64.25 173 ALA A CA 1
ATOM 1333 C C . ALA A 1 173 ? 15.388 -5.646 8.823 1.00 64.25 173 ALA A C 1
ATOM 1335 O O . ALA A 1 173 ? 15.825 -4.533 8.557 1.00 64.25 173 ALA A O 1
ATOM 1336 N N . ALA A 1 174 ? 15.902 -6.762 8.289 1.00 63.56 174 ALA A N 1
ATOM 1337 C CA . ALA A 1 174 ? 17.120 -6.823 7.476 1.00 63.56 174 ALA A CA 1
ATOM 1338 C C . ALA A 1 174 ? 17.246 -5.697 6.424 1.00 63.56 174 ALA A C 1
ATOM 1340 O O . ALA A 1 174 ? 16.475 -5.629 5.461 1.00 63.56 174 ALA A O 1
ATOM 1341 N N . GLU A 1 175 ? 18.259 -4.846 6.608 1.00 71.62 175 GLU A N 1
ATOM 1342 C CA . GLU A 1 175 ? 18.659 -3.801 5.665 1.00 71.62 175 GLU A CA 1
ATOM 1343 C C . GLU A 1 175 ? 19.235 -4.410 4.375 1.00 71.62 175 GLU A C 1
ATOM 1345 O O . GLU A 1 175 ? 19.768 -5.524 4.362 1.00 71.62 175 GLU A O 1
ATOM 1350 N N . GLY A 1 176 ? 19.152 -3.681 3.261 1.00 82.00 176 GLY A N 1
ATOM 1351 C CA . GLY A 1 176 ? 19.741 -4.119 1.996 1.00 82.00 176 GLY A CA 1
ATOM 1352 C C . GLY A 1 176 ? 18.992 -3.614 0.773 1.00 82.00 176 GLY A C 1
ATOM 1353 O O . GLY A 1 176 ? 18.418 -2.531 0.783 1.00 82.00 176 GLY A O 1
ATOM 1354 N N . ILE A 1 177 ? 19.016 -4.410 -0.299 1.00 84.44 177 ILE A N 1
ATOM 1355 C CA . ILE A 1 177 ? 18.353 -4.094 -1.570 1.00 84.44 177 ILE A CA 1
ATOM 1356 C C . ILE A 1 177 ? 17.400 -5.227 -1.937 1.00 84.44 177 ILE A C 1
ATOM 1358 O O . ILE A 1 177 ? 17.845 -6.354 -2.184 1.00 84.44 177 ILE A O 1
ATOM 1362 N N . SER A 1 178 ? 16.112 -4.906 -2.021 1.00 86.62 178 SER A N 1
ATOM 1363 C CA . SER A 1 178 ? 15.082 -5.775 -2.589 1.00 86.62 178 SER A CA 1
ATOM 1364 C C . SER A 1 178 ? 15.015 -5.626 -4.092 1.00 86.62 178 SER A C 1
ATOM 1366 O O . SER A 1 178 ? 15.185 -4.530 -4.619 1.00 86.62 178 SER A O 1
ATOM 1368 N N . VAL A 1 179 ? 14.740 -6.728 -4.786 1.00 87.62 179 VAL A N 1
ATOM 1369 C CA . VAL A 1 179 ? 14.539 -6.711 -6.239 1.00 87.62 179 VAL A CA 1
ATOM 1370 C C . VAL A 1 179 ? 13.170 -7.278 -6.561 1.00 87.62 179 VAL A C 1
ATOM 1372 O O . VAL A 1 179 ? 12.894 -8.441 -6.259 1.00 87.62 179 VAL A O 1
ATOM 1375 N N . TYR A 1 180 ? 12.353 -6.468 -7.222 1.00 88.38 180 TYR A N 1
ATOM 1376 C CA . TYR A 1 180 ? 11.016 -6.811 -7.683 1.00 88.38 180 TYR A CA 1
ATOM 1377 C C . TYR A 1 180 ? 10.982 -6.896 -9.202 1.00 88.38 180 TYR A C 1
ATOM 1379 O O . TYR A 1 180 ? 11.591 -6.077 -9.886 1.00 88.38 180 TYR A O 1
ATOM 1387 N N . LYS A 1 181 ? 10.254 -7.875 -9.731 1.00 86.88 181 LYS A N 1
ATOM 1388 C CA . LYS A 1 181 ? 9.954 -8.027 -11.152 1.00 86.88 181 LYS A CA 1
ATOM 1389 C C . LYS A 1 181 ? 8.445 -7.999 -11.349 1.00 86.88 181 LYS A C 1
ATOM 1391 O O . LYS A 1 181 ? 7.748 -8.799 -10.742 1.00 86.88 181 LYS A O 1
ATOM 1396 N N . PHE A 1 182 ? 7.963 -7.139 -12.229 1.00 87.94 182 PHE A N 1
ATOM 1397 C CA . PHE A 1 182 ? 6.577 -7.068 -12.668 1.00 87.94 182 PHE A CA 1
ATOM 1398 C C . PHE A 1 182 ? 6.472 -7.805 -14.001 1.00 87.94 182 PHE A C 1
ATOM 1400 O O . PHE A 1 182 ? 7.017 -7.387 -15.024 1.00 87.94 182 PHE A O 1
ATOM 1407 N N . VAL A 1 183 ? 5.884 -8.996 -13.971 1.00 84.50 183 VAL A N 1
ATOM 1408 C CA . VAL A 1 183 ? 5.884 -9.905 -15.122 1.00 84.50 183 VAL A CA 1
ATOM 1409 C C . VAL A 1 183 ? 4.850 -9.442 -16.144 1.00 84.50 183 VAL A C 1
ATOM 1411 O O . VAL A 1 183 ? 3.697 -9.236 -15.791 1.00 84.50 183 VAL A O 1
ATOM 1414 N N . ASN A 1 184 ? 5.248 -9.319 -17.415 1.00 84.44 184 ASN A N 1
ATOM 1415 C CA . ASN A 1 184 ? 4.390 -8.854 -18.513 1.00 84.44 184 ASN A CA 1
ATOM 1416 C C . ASN A 1 184 ? 3.839 -7.425 -18.335 1.00 84.44 184 ASN A C 1
ATOM 1418 O O . ASN A 1 184 ? 2.879 -7.062 -19.011 1.00 84.44 184 ASN A O 1
ATOM 1422 N N . SER A 1 185 ? 4.437 -6.617 -17.452 1.00 83.56 185 SER A N 1
ATOM 1423 C CA . SER A 1 185 ? 4.057 -5.221 -17.230 1.00 83.56 185 SER A CA 1
ATOM 1424 C C . SER A 1 185 ? 5.292 -4.332 -17.107 1.00 83.56 185 SER A C 1
ATOM 1426 O O . SER A 1 185 ? 6.242 -4.678 -16.404 1.00 83.56 185 SER A O 1
ATOM 1428 N N . ASP A 1 186 ? 5.260 -3.171 -17.762 1.00 83.06 186 ASP A N 1
ATOM 1429 C CA . ASP A 1 186 ? 6.274 -2.114 -17.627 1.00 83.06 186 ASP A CA 1
ATOM 1430 C C . ASP A 1 186 ? 5.916 -1.085 -16.533 1.00 83.06 186 ASP A C 1
ATOM 1432 O O . ASP A 1 186 ? 6.621 -0.096 -16.313 1.00 83.06 186 ASP A O 1
ATOM 1436 N N . GLU A 1 187 ? 4.809 -1.331 -15.837 1.00 86.81 187 GLU A N 1
ATOM 1437 C CA . GLU A 1 187 ? 4.243 -0.505 -14.779 1.00 86.81 187 GLU A CA 1
ATOM 1438 C C . GLU A 1 187 ? 4.045 -1.373 -13.518 1.00 86.81 187 GLU A C 1
ATOM 1440 O O . GLU A 1 187 ? 3.688 -2.552 -13.643 1.00 86.81 187 GLU A O 1
ATOM 1445 N N . PRO A 1 188 ? 4.286 -0.839 -12.309 1.00 89.38 188 PRO A N 1
ATOM 1446 C CA . PRO A 1 188 ? 4.021 -1.560 -11.075 1.00 89.38 188 PRO A CA 1
ATOM 1447 C C . PRO A 1 188 ? 2.543 -1.926 -10.921 1.00 89.38 188 PRO A C 1
ATOM 1449 O O . PRO A 1 188 ? 1.659 -1.091 -11.098 1.00 89.38 188 PRO A O 1
ATOM 1452 N N . ASP A 1 189 ? 2.315 -3.186 -10.580 1.00 88.38 189 ASP A N 1
ATOM 1453 C CA . ASP A 1 189 ? 1.015 -3.789 -10.303 1.00 88.38 189 ASP A CA 1
ATOM 1454 C C . ASP A 1 189 ? 1.271 -4.952 -9.343 1.00 88.38 189 ASP A C 1
ATOM 1456 O O . ASP A 1 189 ? 2.144 -5.794 -9.599 1.00 88.38 189 ASP A O 1
ATOM 1460 N N . VAL A 1 190 ? 0.559 -4.979 -8.219 1.00 88.56 190 VAL A N 1
ATOM 1461 C CA . VAL A 1 190 ? 0.716 -6.022 -7.205 1.00 88.56 190 VAL A CA 1
ATOM 1462 C C . VAL A 1 190 ? 0.453 -7.425 -7.761 1.00 88.56 190 VAL A C 1
ATOM 1464 O O . VAL A 1 190 ? 1.168 -8.357 -7.385 1.00 88.56 190 VAL A O 1
ATOM 1467 N N . ASP A 1 191 ? -0.480 -7.577 -8.705 1.00 85.19 191 ASP A N 1
ATOM 1468 C CA . ASP A 1 191 ? -0.845 -8.869 -9.299 1.00 85.19 191 ASP A CA 1
ATOM 1469 C C . ASP A 1 191 ? 0.245 -9.395 -10.248 1.00 85.19 191 ASP A C 1
ATOM 1471 O O . ASP A 1 191 ? 0.407 -10.605 -10.426 1.00 85.19 191 ASP A O 1
ATOM 1475 N N . ALA A 1 192 ? 1.042 -8.497 -10.834 1.00 86.19 192 ALA A N 1
ATOM 1476 C CA . ALA A 1 192 ? 2.186 -8.842 -11.676 1.00 86.19 192 ALA A CA 1
ATOM 1477 C C . ALA A 1 192 ? 3.506 -8.942 -10.890 1.00 86.19 192 ALA A C 1
ATOM 1479 O O . ALA A 1 192 ? 4.520 -9.391 -11.441 1.00 86.19 192 ALA A O 1
ATOM 1480 N N . MET A 1 193 ? 3.526 -8.503 -9.628 1.00 87.25 193 MET A N 1
ATOM 1481 C CA . MET A 1 193 ? 4.741 -8.347 -8.835 1.00 87.25 193 MET A CA 1
ATOM 1482 C C . MET A 1 193 ? 5.303 -9.691 -8.362 1.00 87.25 193 MET A C 1
ATOM 1484 O O . MET A 1 193 ? 4.625 -10.536 -7.788 1.00 87.25 193 MET A O 1
ATOM 1488 N N . GLN A 1 194 ? 6.609 -9.862 -8.510 1.00 85.75 194 GLN A N 1
ATOM 1489 C CA . GLN A 1 194 ? 7.380 -10.966 -7.959 1.00 85.75 194 GLN A CA 1
ATOM 1490 C C . GLN A 1 194 ? 8.590 -10.433 -7.236 1.00 85.75 194 GLN A C 1
ATOM 1492 O O . GLN A 1 194 ? 9.355 -9.657 -7.806 1.00 85.75 194 GLN A O 1
ATOM 1497 N N . CYS A 1 195 ? 8.833 -10.910 -6.022 1.00 86.06 195 CYS A N 1
ATOM 1498 C CA . CYS A 1 195 ? 10.135 -10.683 -5.442 1.00 86.06 195 CYS A CA 1
ATOM 1499 C C . CYS A 1 195 ? 11.167 -11.694 -5.937 1.00 86.06 195 CYS A C 1
ATOM 1501 O O . CYS A 1 195 ? 10.964 -12.904 -5.857 1.00 86.06 195 CYS A O 1
ATOM 1503 N N . ILE A 1 196 ? 12.301 -11.173 -6.393 1.00 84.75 196 ILE A N 1
ATOM 1504 C CA . ILE A 1 196 ? 13.435 -11.937 -6.907 1.00 84.75 196 ILE A CA 1
ATOM 1505 C C . ILE A 1 196 ? 14.572 -12.013 -5.883 1.00 84.75 196 ILE A C 1
ATOM 1507 O O . ILE A 1 196 ? 15.307 -12.998 -5.857 1.00 84.75 196 ILE A O 1
ATOM 1511 N N . LYS A 1 197 ? 14.747 -10.985 -5.042 1.00 84.19 197 LYS A N 1
ATOM 1512 C CA . LYS A 1 197 ? 15.858 -10.915 -4.082 1.00 84.19 197 LYS A CA 1
ATOM 1513 C C . LYS A 1 197 ? 15.466 -10.171 -2.813 1.00 84.19 197 LYS A C 1
ATOM 1515 O O . LYS A 1 197 ? 14.796 -9.148 -2.892 1.00 84.19 197 LYS A O 1
ATOM 1520 N N . ASN A 1 198 ? 15.994 -10.655 -1.685 1.00 81.38 198 ASN A N 1
ATOM 1521 C CA . ASN A 1 198 ? 15.930 -10.015 -0.371 1.00 81.38 198 ASN A CA 1
ATOM 1522 C C . ASN A 1 198 ? 14.506 -9.689 0.075 1.00 81.38 198 ASN A C 1
ATOM 1524 O O . ASN A 1 198 ? 14.316 -8.677 0.723 1.00 81.38 198 ASN A O 1
ATOM 1528 N N . CYS A 1 199 ? 13.502 -10.497 -0.267 1.00 71.38 199 CYS A N 1
ATOM 1529 C CA . CYS A 1 199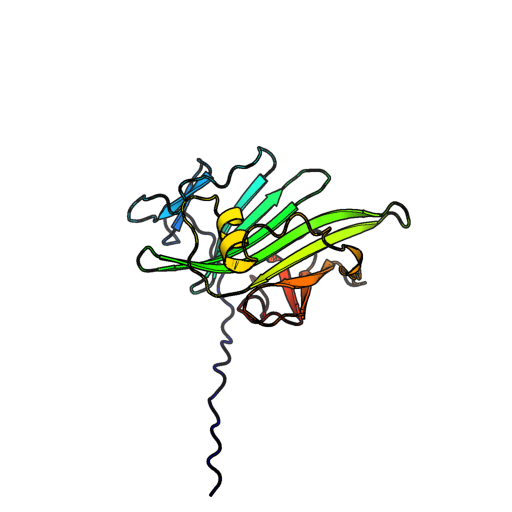 ? 12.174 -10.336 0.313 1.00 71.38 199 CYS A CA 1
ATOM 1530 C C . CYS A 1 199 ? 11.990 -11.303 1.446 1.00 71.38 199 CYS A C 1
ATOM 1532 O O . CYS A 1 199 ? 11.383 -12.349 1.280 1.00 71.38 199 CYS A O 1
ATOM 1534 N N . ASP A 1 200 ? 12.467 -10.939 2.619 1.00 64.19 200 ASP A N 1
ATOM 1535 C CA . ASP A 1 200 ? 11.902 -11.557 3.802 1.00 64.19 200 ASP A CA 1
ATOM 1536 C C . ASP A 1 200 ? 10.389 -11.230 3.791 1.00 64.19 200 ASP A C 1
ATOM 1538 O O . ASP A 1 200 ? 9.980 -10.070 3.617 1.00 64.19 200 ASP A O 1
ATOM 1542 N N . GLY A 1 201 ? 9.551 -12.274 3.792 1.00 53.94 201 GLY A N 1
ATOM 1543 C CA . GLY A 1 201 ? 8.085 -12.175 3.740 1.00 53.94 201 GLY A CA 1
ATOM 1544 C C . GLY A 1 201 ? 7.383 -12.843 2.541 1.00 53.94 201 GLY A C 1
ATOM 1545 O O . GLY A 1 201 ? 7.983 -13.459 1.661 1.00 53.94 201 GLY A O 1
ATOM 1546 N N . TYR A 1 202 ? 6.052 -12.734 2.525 1.00 49.00 202 TYR A N 1
ATOM 1547 C CA . TYR A 1 202 ? 5.122 -13.577 1.752 1.00 49.00 202 TYR A CA 1
ATOM 1548 C C . TYR A 1 202 ? 5.024 -13.254 0.248 1.00 49.00 202 TYR A C 1
ATOM 1550 O O . TYR A 1 202 ? 4.459 -14.038 -0.508 1.00 49.00 202 TYR A O 1
ATOM 1558 N N . ILE A 1 203 ? 5.648 -12.166 -0.227 1.00 49.16 203 ILE A N 1
ATOM 1559 C CA . ILE A 1 203 ? 5.740 -11.816 -1.665 1.00 49.16 203 ILE A CA 1
ATOM 1560 C C . ILE A 1 203 ? 6.829 -12.638 -2.397 1.00 49.16 203 ILE A C 1
ATOM 1562 O O . ILE A 1 203 ? 7.307 -12.265 -3.466 1.00 49.16 203 ILE A O 1
ATOM 1566 N N . THR A 1 204 ? 7.289 -13.748 -1.821 1.00 39.97 204 THR A N 1
ATOM 1567 C CA . THR A 1 204 ? 8.428 -14.529 -2.336 1.00 39.97 204 THR A CA 1
ATOM 1568 C C . THR A 1 204 ? 8.053 -15.643 -3.299 1.00 39.97 204 THR A C 1
ATOM 1570 O O . THR A 1 204 ? 8.941 -16.229 -3.916 1.00 39.97 204 THR A O 1
ATOM 1573 N N . LYS A 1 205 ? 6.765 -15.972 -3.454 1.00 40.78 205 LYS A N 1
ATOM 1574 C CA . LYS A 1 205 ? 6.347 -17.126 -4.263 1.00 40.78 205 LYS A CA 1
ATOM 1575 C C . LYS A 1 205 ? 5.116 -16.813 -5.110 1.00 40.78 205 LYS A C 1
ATOM 1577 O O . LYS A 1 205 ? 4.000 -17.110 -4.715 1.00 40.78 205 LYS A O 1
ATOM 1582 N N . GLY A 1 206 ? 5.362 -16.244 -6.292 1.00 39.69 206 GLY A N 1
ATOM 1583 C CA . GLY A 1 206 ? 4.486 -16.294 -7.471 1.00 39.69 206 GLY A CA 1
ATOM 1584 C C . GLY A 1 206 ? 2.987 -16.090 -7.227 1.00 39.69 206 GLY A C 1
ATOM 1585 O O . GLY A 1 206 ? 2.232 -17.061 -7.132 1.00 39.69 206 GLY A O 1
ATOM 1586 N N . TRP A 1 207 ? 2.566 -14.828 -7.250 1.00 46.16 207 TRP A N 1
ATOM 1587 C CA . TRP A 1 207 ? 1.181 -14.355 -7.309 1.00 46.16 207 TRP A CA 1
ATOM 1588 C C . TRP A 1 207 ? 0.546 -14.680 -8.665 1.00 46.16 207 TRP A C 1
ATOM 1590 O O . TRP A 1 207 ? 0.259 -13.808 -9.465 1.00 46.16 207 TRP A O 1
ATOM 1600 N N . TYR A 1 208 ? 0.385 -15.957 -8.995 1.00 34.25 208 TYR A N 1
ATOM 1601 C CA . TYR A 1 208 ? -0.264 -16.330 -10.250 1.00 34.25 208 TYR A CA 1
ATOM 1602 C C . TYR A 1 208 ? -1.654 -16.889 -9.986 1.00 34.25 208 TYR A C 1
ATOM 1604 O O . TYR A 1 208 ? -1.785 -17.997 -9.468 1.00 34.25 208 TYR A O 1
ATOM 1612 N N . LYS A 1 209 ? -2.707 -16.204 -10.431 1.00 29.00 209 LYS A N 1
ATOM 1613 C CA . LYS A 1 209 ? -3.918 -16.925 -10.850 1.00 29.00 209 LYS A CA 1
ATOM 1614 C C . LYS A 1 209 ? -3.538 -17.866 -12.003 1.00 29.00 209 LYS A C 1
ATOM 1616 O O . LYS A 1 209 ? -2.673 -17.532 -12.809 1.00 29.00 209 LYS A O 1
ATOM 1621 N N . LYS A 1 210 ? -4.092 -19.082 -11.978 1.00 27.66 210 LYS A N 1
ATOM 1622 C CA . LYS A 1 210 ? -3.997 -20.039 -13.092 1.00 27.66 210 LYS A CA 1
ATOM 1623 C C . LYS A 1 210 ? -4.673 -19.472 -14.332 1.00 27.66 210 LYS A C 1
ATOM 1625 O O . LYS A 1 210 ? -5.711 -18.802 -14.141 1.00 27.66 210 LYS A O 1
#

Sequence (210 aa):
MYFSSDVPAIALTEKANVTACDKVTCAIALGDDGYVFDVNSRKKLFEQPLQETVFDSYTLSKAGQYYILERSNTTSSRNWSVFIFRYGDGGLYADKLITLSRSYSISPHKIKWGGFECRGESAVQKKYSPFDSAEIALCGEKQESKSIDTDHGLLKHGASGGLTVSVPVYGAAAEGISVYKFVNSDEPDVDAMQCIKNCDGYITKGWYKK

Foldseek 3Di:
DDDDPCPDPPPPPDLFDKDWDDLPPDQWHQDPVQFIAGSPVRDTLAPDGQDPDPQKDWTWIDTDQKIWIWIWGDDPFIKIKIWIWGDDPSWIWTAKIWIWTWDADVVPGDIAIATAMFGDTFTFDRHDYRNQRNCCGTQNDPPPPPVQPSVQFPWDPPPQAWTKTWHFYHGPDDTDIWIWIQHNYPDDDLQRIATDDDDPDDSHDDSDDD

Organism: NCBI:txid1544867

Radius of gyration: 17.89 Å; chains: 1; bounding box: 46×50×46 Å